Protein AF-A0ABD3QC22-F1 (afdb_monomer_lite)

InterPro domains:
  IPR001790 Large ribosomal subunit protein uL10, N-terminal [PF00466] (29-86)
  IPR040637 Large ribosomal subunit protein uL10-like, insertion domain [PF17777] (92-165)
  IPR043141 Large ribosomal subunit protein uL10-like domain superfamily [G3DSA:3.30.70.1730] (2-183)
  IPR043164 Large ribosomal subunit protein uL10-like, insertion domain superfamily [G3DSA:3.90.105.20] (91-167)
  IPR051742 Ribosomal Assembly Factor uL10 [PTHR45841] (29-186)

pLDDT: mean 88.34, std 13.27, range [40.59, 97.5]

Foldseek 3Di:
DPDVVVVVVQDVQQDDDPDDPDDDDSPGQKHKDDDDLVVVLQVQDCDCVSHPAALSNVVSVVSDDRDIDMDGPDDPCVVCVVQVPQKAFDQDDFQDFFQAWDKDFQVLQQVDAPVCQVVLVVLVFQWDQDPRTIGHPPRDGMDTLDHGRDTHDRSSSVVCVVSVHGRDIDGDADAWDADRVPRDIDGGD

Sequence (189 aa):
MRSNHFKDVRLHFRGGNSNDMDDGNDSGEGRLFLGKNKLLQIALGRSSEDEYSDNLHQISKSLTGSVGILCTNRSPKDVEGYFAKLAVEDFARAGQAAPRTVILTKSQIETHPVSMVEQFRKLGLPVEVKSGRVAFVGGREEWEVCKEGKELSVEQCKILVHMGVKLAVFRIELLTRWEKEDGTVNELQ

Organism: NCBI:txid29204

Structure (mmCIF, N/CA/C/O backbone):
data_AF-A0ABD3QC22-F1
#
_entry.id   AF-A0ABD3QC22-F1
#
loop_
_atom_site.group_PDB
_atom_site.id
_atom_site.type_symbol
_atom_site.label_atom_id
_atom_site.label_alt_id
_atom_site.label_comp_id
_atom_site.label_asym_id
_atom_site.label_entity_id
_atom_site.label_seq_id
_atom_site.pdbx_PDB_ins_code
_atom_site.Cartn_x
_atom_site.Cartn_y
_atom_site.Cartn_z
_atom_site.occupancy
_atom_site.B_iso_or_equiv
_atom_site.auth_seq_id
_atom_site.auth_comp_id
_atom_site.auth_asym_id
_atom_site.auth_atom_id
_atom_site.pdbx_PDB_model_num
ATOM 1 N N . MET A 1 1 ? 2.437 3.652 6.940 1.00 47.31 1 MET A N 1
ATOM 2 C CA . MET A 1 1 ? 1.242 4.508 6.738 1.00 47.31 1 MET A CA 1
ATOM 3 C C . MET A 1 1 ? 1.593 5.839 6.049 1.00 47.31 1 MET A C 1
ATOM 5 O O . MET A 1 1 ? 1.326 6.899 6.592 1.00 47.31 1 MET A O 1
ATOM 9 N N . ARG A 1 2 ? 2.209 5.818 4.857 1.00 54.56 2 ARG A N 1
ATOM 10 C CA . ARG A 1 2 ? 2.457 7.027 4.036 1.00 54.56 2 ARG A CA 1
ATOM 11 C C . ARG A 1 2 ? 2.033 6.782 2.584 1.00 54.56 2 ARG A C 1
ATOM 13 O O . ARG A 1 2 ? 2.790 7.051 1.664 1.00 54.56 2 ARG A O 1
ATOM 20 N N . SER A 1 3 ? 0.877 6.153 2.391 1.00 62.59 3 SER A N 1
ATOM 21 C CA . SER A 1 3 ? 0.276 6.120 1.059 1.00 62.59 3 SER A CA 1
ATOM 22 C C . SER A 1 3 ? -0.482 7.431 0.874 1.00 62.59 3 SER A C 1
ATOM 24 O O . SER A 1 3 ? -1.174 7.861 1.802 1.00 62.59 3 SER A O 1
ATOM 26 N N . ASN A 1 4 ? -0.346 8.069 -0.289 1.00 72.12 4 ASN A N 1
ATOM 27 C CA . ASN A 1 4 ? -1.088 9.292 -0.608 1.00 72.12 4 ASN A CA 1
ATOM 28 C C . ASN A 1 4 ? -2.605 9.067 -0.478 1.00 72.12 4 ASN A C 1
ATOM 30 O O . ASN A 1 4 ? -3.313 9.966 -0.039 1.00 72.12 4 ASN A O 1
ATOM 34 N N . HIS A 1 5 ? -3.066 7.833 -0.700 1.00 84.81 5 HIS A N 1
ATOM 35 C CA . HIS A 1 5 ? -4.470 7.425 -0.595 1.00 84.81 5 HIS A CA 1
ATOM 36 C C . HIS A 1 5 ? -5.076 7.649 0.793 1.00 84.81 5 HIS A C 1
ATOM 38 O O . HIS A 1 5 ? -6.267 7.911 0.930 1.00 84.81 5 HIS A O 1
ATOM 44 N N . PHE A 1 6 ? -4.260 7.616 1.848 1.00 84.31 6 PHE A N 1
ATOM 45 C CA . PHE A 1 6 ? -4.753 7.894 3.193 1.00 84.31 6 PHE A CA 1
ATOM 46 C C . PHE A 1 6 ? -5.128 9.368 3.38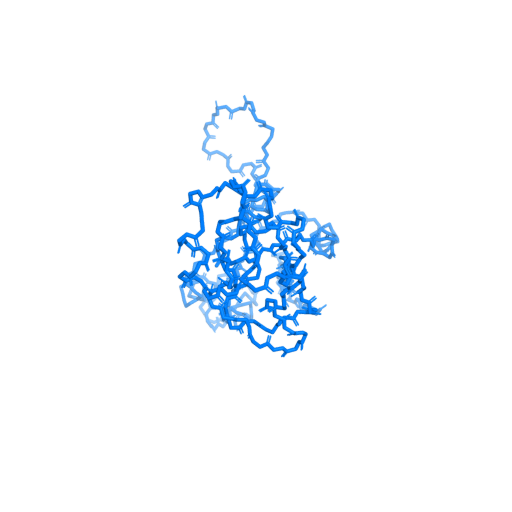7 1.00 84.31 6 PHE A C 1
ATOM 48 O O . PHE A 1 6 ? -6.047 9.689 4.142 1.00 84.31 6 PHE A O 1
ATOM 55 N N . LYS A 1 7 ? -4.426 10.280 2.702 1.00 84.88 7 LYS A N 1
ATOM 56 C CA . LYS A 1 7 ? -4.773 11.704 2.706 1.00 84.88 7 LYS A CA 1
ATOM 57 C C . LYS A 1 7 ? -6.153 11.903 2.083 1.00 84.88 7 LYS A C 1
ATOM 59 O O . LYS A 1 7 ? -6.936 12.666 2.637 1.00 84.88 7 LYS A O 1
ATOM 64 N N . ASP A 1 8 ? -6.460 11.176 1.014 1.00 86.88 8 ASP A N 1
ATOM 65 C CA . ASP A 1 8 ? -7.751 11.252 0.326 1.00 86.88 8 ASP A CA 1
ATOM 66 C C . ASP A 1 8 ? -8.888 10.760 1.227 1.00 86.88 8 ASP A C 1
ATOM 68 O O . ASP A 1 8 ? -9.894 11.448 1.376 1.00 86.88 8 ASP A O 1
ATOM 72 N N . VAL A 1 9 ? -8.686 9.643 1.939 1.00 89.25 9 VAL A N 1
ATOM 73 C CA . VAL A 1 9 ? -9.637 9.157 2.958 1.00 89.25 9 VAL A CA 1
ATOM 74 C C . VAL A 1 9 ? -9.844 10.202 4.052 1.00 89.25 9 VAL A C 1
ATOM 76 O O . VAL A 1 9 ? -10.976 10.516 4.413 1.00 89.25 9 VAL A O 1
ATOM 79 N N . ARG A 1 10 ? -8.760 10.788 4.570 1.00 87.38 10 ARG A N 1
ATOM 80 C CA . ARG A 1 10 ? -8.858 11.831 5.596 1.00 87.38 10 ARG A CA 1
ATOM 81 C C . ARG A 1 10 ? -9.628 13.051 5.090 1.00 87.38 10 ARG A C 1
ATOM 83 O O . ARG A 1 10 ? -10.419 13.601 5.844 1.00 87.38 10 ARG A O 1
ATOM 90 N N . LEU A 1 11 ? -9.402 13.475 3.848 1.00 85.44 11 LEU A N 1
ATOM 91 C CA . LEU A 1 11 ? -10.116 14.599 3.238 1.00 85.44 11 LEU A CA 1
ATOM 92 C C . LEU A 1 11 ? -11.598 14.279 3.013 1.00 85.44 11 LEU A C 1
ATOM 94 O O . LEU A 1 11 ? -12.432 15.135 3.286 1.00 85.44 11 LEU A O 1
ATOM 98 N N . HIS A 1 12 ? -11.923 13.052 2.601 1.00 87.12 12 HIS A N 1
ATOM 99 C CA . HIS A 1 12 ? -13.299 12.603 2.389 1.00 87.12 12 HIS A CA 1
ATOM 100 C C . HIS A 1 12 ? -14.169 12.730 3.648 1.00 87.12 12 HIS A C 1
ATOM 102 O O . HIS A 1 12 ? -15.325 13.140 3.554 1.00 87.12 12 HIS A O 1
ATOM 108 N N . PHE A 1 13 ? -13.613 12.405 4.820 1.00 87.94 13 PHE A N 1
ATOM 109 C CA . PHE A 1 13 ? -14.323 12.520 6.099 1.00 87.94 13 PHE A CA 1
ATOM 110 C C . PHE A 1 13 ? -14.217 13.906 6.739 1.00 87.94 13 PHE A C 1
ATOM 112 O O . PHE A 1 13 ? -15.111 14.284 7.485 1.00 87.94 13 PHE A O 1
ATOM 119 N N . ARG A 1 14 ? -13.171 14.690 6.442 1.00 81.81 14 ARG A N 1
ATOM 120 C CA . ARG A 1 14 ? -12.981 16.006 7.072 1.00 81.81 14 ARG A CA 1
ATOM 121 C C . ARG A 1 14 ? -14.056 17.024 6.687 1.00 81.81 14 ARG A C 1
ATOM 123 O O . ARG A 1 14 ? -14.246 17.956 7.451 1.00 81.81 14 ARG A O 1
ATOM 130 N N . GLY A 1 15 ? -14.736 16.856 5.551 1.00 63.62 15 GLY A N 1
ATOM 131 C CA . GLY A 1 15 ? -15.657 17.861 5.013 1.00 63.62 15 GLY A CA 1
ATOM 132 C C . GLY A 1 15 ? -14.910 19.121 4.548 1.00 63.62 15 GLY A C 1
ATOM 133 O O . GLY A 1 15 ? -13.931 19.554 5.157 1.00 63.62 15 GLY A O 1
ATOM 134 N N . GLY A 1 16 ? -15.314 19.693 3.416 1.00 53.69 16 GLY A N 1
ATOM 135 C CA . GLY A 1 16 ? -14.773 20.971 2.959 1.00 53.69 16 GLY A CA 1
ATOM 136 C C . GLY A 1 16 ? -14.955 21.201 1.467 1.00 53.69 16 GLY A C 1
ATOM 137 O O . GLY A 1 16 ? -14.129 20.763 0.667 1.00 53.69 16 GLY A O 1
ATOM 138 N N . ASN A 1 17 ? -15.998 21.957 1.114 1.00 44.47 17 ASN A N 1
ATOM 139 C CA . ASN A 1 17 ? -15.950 22.803 -0.073 1.00 44.47 17 ASN A CA 1
ATOM 140 C C . ASN A 1 17 ? -14.779 23.782 0.100 1.00 44.47 17 ASN A C 1
ATOM 142 O O . ASN A 1 17 ? -14.565 24.340 1.173 1.00 44.47 17 ASN A O 1
ATOM 146 N N . SER A 1 18 ? -13.995 23.966 -0.952 1.00 42.22 18 SER A N 1
ATOM 147 C CA . SER A 1 18 ? -12.693 24.633 -0.935 1.00 42.22 18 SER A CA 1
ATOM 148 C C . SER A 1 18 ? -12.734 26.167 -0.843 1.00 42.22 18 SER A C 1
ATOM 150 O O . SER A 1 18 ? -11.833 26.793 -1.392 1.00 42.22 18 SER A O 1
ATOM 152 N N . ASN A 1 19 ? -13.738 26.784 -0.205 1.00 44.91 19 ASN A N 1
ATOM 153 C CA . ASN A 1 19 ? -13.938 28.238 -0.308 1.00 44.91 19 ASN A CA 1
ATOM 154 C C . ASN A 1 19 ? -14.101 29.052 0.983 1.00 44.91 19 ASN A C 1
ATOM 156 O O . ASN A 1 19 ? -14.142 30.271 0.862 1.00 44.91 19 ASN A O 1
ATOM 160 N N . ASP A 1 20 ? -14.092 28.464 2.180 1.00 40.59 20 ASP 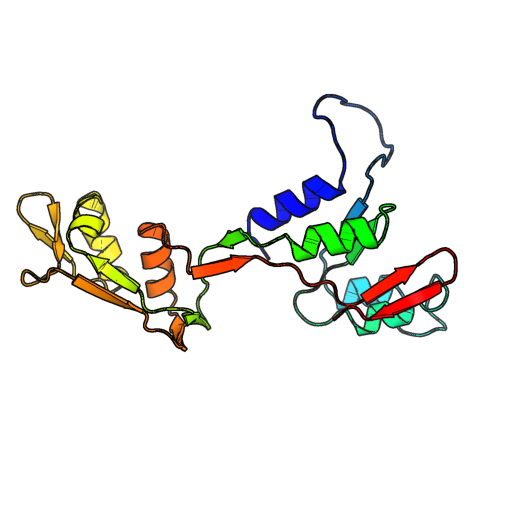A N 1
ATOM 161 C CA . ASP A 1 20 ? -14.239 29.259 3.408 1.00 40.59 20 ASP A CA 1
ATOM 162 C C . ASP A 1 20 ? -12.944 29.264 4.237 1.00 40.59 20 ASP A C 1
ATOM 164 O O . ASP A 1 20 ? -12.553 28.277 4.863 1.00 40.59 20 ASP A O 1
ATOM 168 N N . MET A 1 21 ? -12.245 30.403 4.195 1.00 56.09 21 MET A N 1
ATOM 169 C CA . MET A 1 21 ? -11.319 30.833 5.242 1.00 56.09 21 MET A CA 1
ATOM 170 C C . MET A 1 21 ? -12.159 31.443 6.371 1.00 56.09 21 MET A C 1
ATOM 172 O O . MET A 1 21 ? -12.455 32.627 6.275 1.00 56.09 21 MET A O 1
ATOM 176 N N . ASP A 1 22 ? -12.530 30.692 7.415 1.00 41.31 22 ASP A N 1
ATOM 177 C CA . ASP A 1 22 ? -12.745 31.299 8.740 1.00 41.31 22 ASP A CA 1
ATOM 178 C C . ASP A 1 22 ? -12.830 30.304 9.915 1.00 41.31 22 ASP A C 1
ATOM 180 O O . ASP A 1 22 ? -13.267 29.162 9.774 1.00 41.31 22 ASP A O 1
ATOM 184 N N . ASP A 1 23 ? -12.376 30.810 11.061 1.00 41.22 23 ASP A N 1
ATOM 185 C CA . ASP A 1 23 ? -12.688 30.516 12.462 1.00 41.22 23 ASP A CA 1
ATOM 186 C C . ASP A 1 23 ? -13.105 29.102 12.890 1.00 41.22 23 ASP A C 1
ATOM 188 O O . ASP A 1 23 ? -14.267 28.723 12.793 1.00 41.22 23 ASP A O 1
ATOM 192 N N . GLY A 1 24 ? -12.157 28.381 13.514 1.00 48.97 24 GLY A N 1
ATOM 193 C CA . GLY A 1 24 ? -12.308 27.705 14.821 1.00 48.97 24 GLY A CA 1
ATOM 194 C C . GLY A 1 24 ? -13.416 26.666 15.055 1.00 48.97 24 GLY A C 1
ATOM 195 O O . GLY A 1 24 ? -13.410 26.021 16.104 1.00 48.97 24 GLY A O 1
ATOM 196 N N . ASN A 1 25 ? -14.335 26.461 14.119 1.00 42.47 25 ASN A N 1
ATOM 197 C CA . ASN A 1 25 ? -15.515 25.637 14.266 1.00 42.47 25 ASN A CA 1
ATOM 198 C C . ASN A 1 25 ? -15.354 24.386 13.407 1.00 42.47 25 ASN A C 1
ATOM 200 O O . ASN A 1 25 ? -15.351 24.419 12.175 1.00 42.47 25 ASN A O 1
ATOM 204 N N . ASP A 1 26 ? -15.179 23.274 14.106 1.00 46.97 26 ASP A N 1
ATOM 205 C CA . ASP A 1 26 ? -15.004 21.923 13.598 1.00 46.97 26 ASP A CA 1
ATOM 206 C C . ASP A 1 26 ? -16.270 21.403 12.904 1.00 46.97 26 ASP A C 1
ATOM 208 O O . ASP A 1 26 ? -16.941 20.492 13.374 1.00 46.97 26 ASP A O 1
ATOM 212 N N . SER A 1 27 ? -16.605 21.984 11.760 1.00 46.75 27 SER A N 1
ATOM 213 C CA . SER A 1 27 ? -17.722 21.592 10.894 1.00 46.75 27 SER A CA 1
ATOM 214 C C . SER A 1 27 ? -17.396 20.348 10.050 1.00 46.75 27 SER A C 1
ATOM 216 O O . SER A 1 27 ? -17.964 20.132 8.981 1.00 46.75 27 SER A O 1
ATOM 218 N N . GLY A 1 28 ? -16.459 19.515 10.516 1.00 55.03 28 GLY A N 1
ATOM 219 C CA . GLY A 1 28 ? -16.061 18.292 9.839 1.00 55.03 28 GLY A CA 1
ATOM 220 C C . GLY A 1 28 ? -16.963 17.119 10.201 1.00 55.03 28 GLY A C 1
ATOM 221 O O . GLY A 1 28 ? -17.092 16.759 11.366 1.00 55.03 28 GLY A O 1
ATOM 222 N N . GLU A 1 29 ? -17.550 16.473 9.192 1.00 75.25 29 GLU A N 1
ATOM 223 C CA . GLU A 1 29 ? -18.411 15.290 9.359 1.00 75.25 29 GLU A CA 1
ATOM 224 C C . GLU A 1 29 ? -17.681 14.084 9.985 1.00 75.25 29 GLU A C 1
ATOM 226 O O . GLU A 1 29 ? -18.315 13.140 10.466 1.00 75.25 29 GLU A O 1
ATOM 231 N N . GLY A 1 30 ? -16.346 14.099 10.002 1.00 85.44 30 GLY A N 1
ATOM 232 C CA . GLY A 1 30 ? -15.523 13.114 10.682 1.00 85.44 30 GLY A CA 1
ATOM 233 C C . GLY A 1 30 ? -14.044 13.488 10.809 1.00 85.44 30 GLY A C 1
ATOM 234 O O . GLY A 1 30 ? -13.464 14.245 10.029 1.00 85.44 30 GLY A O 1
ATOM 235 N N . ARG A 1 31 ? -13.399 12.910 11.821 1.00 89.75 31 ARG A N 1
ATOM 236 C CA . ARG A 1 31 ? -11.984 13.069 12.149 1.00 89.75 31 ARG A CA 1
ATOM 237 C C . ARG A 1 31 ? -11.321 11.714 12.267 1.00 89.75 31 ARG A C 1
ATOM 239 O O . ARG A 1 31 ? -11.802 10.828 12.967 1.00 89.75 31 ARG A O 1
ATOM 246 N N . LEU A 1 32 ? -10.173 11.584 11.613 1.00 90.75 32 LEU A N 1
ATOM 247 C CA . LEU A 1 32 ? -9.412 10.348 11.610 1.00 90.75 32 LEU A CA 1
ATOM 248 C C . LEU A 1 32 ? -8.079 10.541 12.343 1.00 90.75 32 LEU A C 1
ATOM 250 O O . LEU A 1 32 ? -7.249 11.378 11.970 1.00 90.75 32 LEU A O 1
ATOM 254 N N . PHE A 1 33 ? -7.896 9.758 13.401 1.00 89.19 33 PHE A N 1
ATOM 255 C CA . PHE A 1 33 ? -6.764 9.788 14.313 1.00 89.19 33 PHE A CA 1
ATOM 256 C C . PHE A 1 33 ? -5.837 8.608 14.039 1.00 89.19 33 PHE A C 1
ATOM 258 O O . PHE A 1 33 ? -6.214 7.443 14.159 1.00 89.19 33 PHE A O 1
ATOM 265 N N . LEU A 1 34 ? -4.589 8.932 13.712 1.00 87.25 34 LEU A N 1
ATOM 266 C CA . LEU A 1 34 ? -3.477 7.992 13.716 1.00 87.25 34 LEU A CA 1
ATOM 267 C C . LEU A 1 34 ? -2.469 8.460 14.751 1.00 87.25 34 LEU A C 1
ATOM 269 O O . LEU A 1 34 ? -2.004 9.599 14.703 1.00 87.25 34 LEU A O 1
ATOM 273 N N . GLY A 1 35 ? -2.112 7.576 15.669 1.00 86.44 35 GLY A N 1
ATOM 274 C CA . GLY A 1 35 ? -1.181 7.886 16.739 1.00 86.44 35 GLY A CA 1
ATOM 275 C C . GLY A 1 35 ? -0.517 6.629 17.267 1.00 86.44 35 GLY A C 1
ATOM 276 O O . GLY A 1 35 ? -0.694 5.537 16.737 1.00 86.44 35 GLY A O 1
ATOM 277 N N . LYS A 1 36 ? 0.262 6.779 18.338 1.00 90.06 36 LYS A N 1
ATOM 278 C CA . LYS A 1 36 ? 0.771 5.616 19.067 1.00 90.06 36 LYS A CA 1
ATOM 279 C C . LYS A 1 36 ? -0.418 4.895 19.695 1.00 90.06 36 LYS A C 1
ATOM 281 O O . LYS A 1 36 ? -1.076 5.481 20.551 1.00 90.06 36 LYS A O 1
ATOM 286 N N . ASN A 1 37 ? -0.640 3.631 19.341 1.00 92.56 37 ASN A N 1
ATOM 287 C CA . ASN A 1 37 ? -1.771 2.854 19.858 1.00 92.56 37 ASN A CA 1
ATOM 288 C C . ASN A 1 37 ? -1.869 2.910 21.384 1.00 92.56 37 ASN A C 1
ATOM 290 O O . ASN A 1 37 ? -2.931 3.191 21.916 1.00 92.56 37 ASN A O 1
ATOM 294 N N . LYS A 1 38 ? -0.739 2.762 22.093 1.00 91.38 38 LYS A N 1
ATOM 295 C CA . LYS A 1 38 ? -0.695 2.851 23.563 1.00 91.38 38 LYS A CA 1
ATOM 296 C C . LYS A 1 38 ? -1.246 4.167 24.120 1.00 91.38 38 LYS A C 1
ATOM 298 O O . LYS A 1 38 ? -1.779 4.155 25.222 1.00 91.38 38 LYS A O 1
ATOM 303 N N . LEU A 1 39 ? -1.077 5.277 23.397 1.00 91.88 39 LEU A N 1
ATOM 304 C CA . LEU A 1 39 ? -1.584 6.591 23.794 1.00 91.88 39 LEU A CA 1
ATOM 305 C C . LEU A 1 39 ? -3.085 6.700 23.518 1.00 91.88 39 LEU A C 1
ATOM 307 O O . LEU A 1 39 ? -3.823 7.158 24.380 1.00 91.88 39 LEU A O 1
ATOM 311 N N . LEU A 1 40 ? -3.535 6.219 22.356 1.00 92.06 40 LEU A N 1
ATOM 312 C CA . LEU A 1 40 ? -4.960 6.159 22.021 1.00 92.06 40 LEU A CA 1
ATOM 313 C C . LEU A 1 40 ? -5.729 5.255 22.998 1.00 92.06 40 LEU A C 1
ATOM 315 O O . LEU A 1 40 ? -6.802 5.623 23.452 1.00 92.06 40 LEU A O 1
ATOM 319 N N . GLN A 1 41 ? -5.141 4.127 23.404 1.00 92.25 41 GLN A N 1
ATOM 320 C CA . GLN A 1 41 ? -5.708 3.242 24.424 1.00 92.25 41 GLN A CA 1
ATOM 321 C C . GLN A 1 41 ? -5.877 3.922 25.784 1.00 92.25 41 GLN A C 1
ATOM 323 O O . GLN A 1 41 ? -6.850 3.660 26.473 1.00 92.25 41 GLN A O 1
ATOM 328 N N . ILE A 1 42 ? -4.929 4.775 26.184 1.00 92.00 42 ILE A N 1
ATOM 329 C CA . ILE A 1 42 ? -5.055 5.556 27.423 1.00 92.00 42 ILE A CA 1
ATOM 330 C C . ILE A 1 42 ? -6.159 6.604 27.268 1.00 92.00 42 ILE A C 1
ATOM 332 O O . ILE A 1 42 ? -6.948 6.778 28.182 1.00 92.00 42 ILE A O 1
ATOM 336 N N . ALA A 1 43 ? -6.236 7.269 26.111 1.00 90.88 43 ALA A N 1
ATOM 337 C CA . ALA A 1 43 ? -7.241 8.299 25.857 1.00 90.88 43 ALA A CA 1
ATOM 338 C C . ALA A 1 43 ? -8.685 7.760 25.853 1.00 90.88 43 ALA A C 1
ATOM 340 O O . ALA A 1 43 ? -9.594 8.491 26.224 1.00 90.88 43 ALA A O 1
ATOM 341 N N . LEU A 1 44 ? -8.892 6.507 25.431 1.00 91.31 44 LEU A N 1
ATOM 342 C CA . LEU A 1 44 ? -10.203 5.845 25.447 1.00 91.31 44 LEU A CA 1
ATOM 343 C C . LEU A 1 44 ? -10.552 5.185 26.795 1.00 91.31 44 LEU A C 1
ATOM 345 O O . LEU A 1 44 ? -11.725 4.947 27.060 1.00 91.31 44 LEU A O 1
ATOM 349 N N . GLY A 1 45 ? -9.549 4.877 27.621 1.00 92.44 45 GLY A N 1
ATOM 350 C CA . GLY A 1 45 ? -9.684 4.037 28.814 1.00 92.44 45 GLY A CA 1
ATOM 351 C C . GLY A 1 45 ? -9.244 2.590 28.561 1.00 92.44 45 GLY A C 1
ATOM 352 O O . GLY A 1 45 ? -9.518 1.993 27.514 1.00 92.44 45 GLY A O 1
ATOM 353 N N . ARG A 1 46 ? -8.510 2.010 29.519 1.00 90.50 46 ARG A N 1
ATOM 354 C CA . ARG A 1 46 ? -8.010 0.618 29.442 1.00 90.50 46 ARG A CA 1
ATOM 355 C C . ARG A 1 46 ? -8.883 -0.381 30.198 1.00 90.50 46 ARG A C 1
ATOM 357 O O . ARG A 1 46 ? -8.841 -1.572 29.895 1.00 90.50 46 ARG A O 1
ATOM 364 N N . SER A 1 47 ? -9.650 0.106 31.161 1.00 91.62 47 SER A N 1
ATOM 365 C CA . SER A 1 47 ? -10.624 -0.630 31.960 1.00 91.62 47 SER A CA 1
ATOM 366 C C . SER A 1 47 ? -11.942 0.145 31.963 1.00 91.62 47 SER A C 1
ATOM 368 O O . SER A 1 47 ? -11.978 1.307 31.562 1.00 91.62 47 SER A O 1
ATOM 370 N N . SER A 1 48 ? -13.005 -0.485 32.453 1.00 90.44 48 SER A N 1
ATOM 371 C CA . SER A 1 48 ? -14.290 0.176 32.704 1.00 90.44 48 SER A CA 1
ATOM 372 C C . SER A 1 48 ? -14.213 1.280 33.768 1.00 90.44 48 SER A C 1
ATOM 374 O O . SER A 1 48 ? -15.111 2.100 33.866 1.00 90.44 48 SER A O 1
ATOM 376 N N . GLU A 1 49 ? -13.167 1.297 34.595 1.00 90.56 49 GLU A N 1
ATOM 377 C CA . GLU A 1 49 ? -12.973 2.304 35.650 1.00 90.56 49 GLU A CA 1
ATOM 378 C C . GLU A 1 49 ? -12.348 3.593 35.096 1.00 90.56 49 GLU A C 1
ATOM 380 O O . GLU A 1 49 ? -12.604 4.679 35.608 1.00 90.56 49 GLU A O 1
ATOM 385 N N . ASP A 1 50 ? -11.547 3.460 34.035 1.00 89.06 50 ASP A N 1
ATOM 386 C CA . ASP A 1 50 ? -10.801 4.550 33.400 1.00 89.06 50 ASP A CA 1
ATOM 387 C C . ASP A 1 50 ? -11.477 5.062 32.113 1.00 89.06 50 ASP A C 1
ATOM 389 O O . ASP A 1 50 ? -10.899 5.883 31.394 1.00 89.06 50 ASP A O 1
ATOM 393 N N . GLU A 1 51 ? -12.652 4.534 31.752 1.00 88.75 51 GLU A N 1
ATOM 394 C CA . GLU A 1 51 ? -13.320 4.901 30.504 1.00 88.75 51 GLU A CA 1
ATOM 395 C C . GLU A 1 51 ? -14.094 6.210 30.614 1.00 88.75 51 GLU A C 1
ATOM 397 O O . GLU A 1 51 ? -14.747 6.513 31.608 1.00 88.75 51 GLU A O 1
ATOM 402 N N . TYR A 1 52 ? -14.020 7.007 29.551 1.00 87.25 52 TYR A N 1
ATOM 403 C CA . TYR A 1 52 ? -14.742 8.275 29.484 1.00 87.25 52 TYR A CA 1
ATOM 404 C C . TYR A 1 52 ? -16.242 8.086 29.209 1.00 87.25 52 TYR A C 1
ATOM 406 O O . TYR A 1 52 ? -17.057 8.962 29.495 1.00 87.25 52 TYR A O 1
ATOM 414 N N . SER A 1 53 ? -16.616 6.975 28.581 1.00 89.38 53 SER A N 1
ATOM 415 C CA . SER A 1 53 ? -17.996 6.647 28.229 1.00 89.38 53 SER A CA 1
ATOM 416 C C . SER A 1 53 ? -18.171 5.138 28.228 1.00 89.38 53 SER A C 1
ATOM 418 O O . SER A 1 53 ? -17.210 4.415 27.960 1.00 89.38 53 SER A O 1
ATOM 420 N N . ASP A 1 54 ? -19.393 4.690 28.494 1.00 91.38 54 ASP A N 1
ATOM 421 C CA . ASP A 1 54 ? -19.724 3.279 28.656 1.00 91.38 54 ASP A CA 1
ATOM 422 C C . ASP A 1 54 ? -19.211 2.426 27.485 1.00 91.38 54 ASP A C 1
ATOM 424 O O . ASP A 1 54 ? -19.414 2.741 26.305 1.00 91.38 54 ASP A O 1
ATOM 428 N N . ASN A 1 55 ? -18.534 1.330 27.835 1.00 92.00 55 ASN A N 1
ATOM 429 C CA . ASN A 1 55 ? -17.951 0.335 26.930 1.00 92.00 55 ASN A CA 1
ATOM 430 C C . ASN A 1 55 ? -16.841 0.837 25.992 1.00 92.00 55 ASN A C 1
ATOM 432 O O . ASN A 1 55 ? -16.345 0.065 25.163 1.00 92.00 55 ASN A O 1
ATOM 436 N N . LEU A 1 56 ? -16.386 2.082 26.114 1.00 90.69 56 LEU A N 1
ATOM 437 C CA . LEU A 1 56 ? -15.333 2.631 25.262 1.00 90.69 56 LEU A CA 1
ATOM 438 C C . LEU A 1 56 ? -13.992 1.899 25.448 1.00 90.69 56 LEU A C 1
ATOM 440 O O . LEU A 1 56 ? -13.221 1.754 24.489 1.00 90.69 56 LEU A O 1
ATOM 444 N N . HIS A 1 57 ? -13.738 1.345 26.639 1.00 92.44 57 HIS A N 1
ATOM 445 C CA . HIS A 1 57 ? -12.560 0.514 26.900 1.00 92.44 57 HIS A CA 1
ATOM 446 C C . HIS A 1 57 ? -12.519 -0.768 26.046 1.00 92.44 57 HIS A C 1
ATOM 448 O O . HIS A 1 57 ? -11.463 -1.387 25.906 1.00 92.44 57 HIS A O 1
ATOM 454 N N . GLN A 1 58 ? -13.640 -1.202 25.461 1.00 90.69 58 GLN A N 1
ATOM 455 C CA . GLN A 1 58 ? -13.653 -2.358 24.564 1.00 90.69 58 GLN A CA 1
ATOM 456 C C . GLN A 1 58 ? -12.952 -2.035 23.235 1.00 90.69 58 GLN A C 1
ATOM 458 O O . GLN A 1 58 ? -12.158 -2.841 22.753 1.00 90.69 58 GLN A O 1
ATOM 463 N N . ILE A 1 59 ? -13.122 -0.815 22.708 1.00 91.75 59 ILE A N 1
ATOM 464 C CA . ILE A 1 59 ? -12.437 -0.346 21.489 1.00 91.75 59 ILE A CA 1
ATOM 465 C C . ILE A 1 59 ? -10.925 -0.247 21.696 1.00 91.75 59 ILE A C 1
ATOM 467 O O . ILE A 1 59 ? -10.146 -0.507 20.775 1.00 91.75 59 ILE A O 1
ATOM 471 N N . SER A 1 60 ? -10.477 0.094 22.907 1.00 89.94 60 SER A N 1
ATOM 472 C CA . SER A 1 60 ? -9.046 0.213 23.195 1.00 89.94 60 SER A CA 1
ATOM 473 C C . SER A 1 60 ? -8.312 -1.129 23.048 1.00 89.94 60 SER A C 1
ATOM 475 O O . SER A 1 60 ? -7.169 -1.160 22.574 1.00 89.94 60 SER A O 1
ATOM 477 N N . LYS A 1 61 ? -8.979 -2.253 23.339 1.00 88.88 61 LYS A N 1
ATOM 478 C CA . LYS A 1 61 ? -8.435 -3.610 23.144 1.00 88.88 61 LYS A CA 1
ATOM 479 C C . LYS A 1 61 ? -8.146 -3.911 21.670 1.00 88.88 61 LYS A C 1
ATOM 481 O O . LYS A 1 61 ? -7.127 -4.535 21.375 1.00 88.88 61 LYS A O 1
ATOM 486 N N . SER A 1 62 ? -8.955 -3.381 20.751 1.00 88.81 62 SER A N 1
ATOM 487 C CA . SER A 1 62 ? -8.775 -3.544 19.300 1.00 88.81 62 SER A CA 1
ATOM 488 C C . SER A 1 62 ? -7.613 -2.719 18.724 1.00 88.81 62 SER A C 1
ATOM 490 O O . SER A 1 62 ? -7.205 -2.932 17.583 1.00 88.81 62 SER A O 1
ATOM 492 N N . LEU A 1 63 ? -7.021 -1.792 19.491 1.00 90.31 63 LEU A N 1
ATOM 493 C CA . LEU A 1 63 ? -5.946 -0.914 19.014 1.00 90.31 63 LEU A CA 1
ATOM 494 C C . LEU A 1 63 ? -4.569 -1.610 18.971 1.00 90.31 63 LEU A C 1
ATOM 496 O O . LEU A 1 63 ? -3.622 -1.210 19.652 1.00 90.31 63 LEU A O 1
ATOM 500 N N . THR A 1 64 ? -4.404 -2.639 18.139 1.00 89.31 64 THR A N 1
ATOM 501 C CA . THR A 1 64 ? -3.130 -3.359 17.950 1.00 89.31 64 THR A CA 1
ATOM 502 C C . THR A 1 64 ? -2.635 -3.288 16.501 1.00 89.31 64 THR A C 1
ATOM 504 O O . THR A 1 64 ? -3.412 -3.222 15.559 1.00 89.31 64 THR A O 1
ATOM 507 N N . GLY A 1 65 ? -1.314 -3.230 16.298 1.00 88.50 65 GLY A N 1
ATOM 508 C CA . GLY A 1 65 ? -0.731 -3.128 14.955 1.00 88.50 65 GLY A CA 1
ATOM 509 C C . GLY A 1 65 ? -0.944 -1.766 14.276 1.00 88.50 65 GLY A C 1
ATOM 510 O O . GLY A 1 65 ? -0.823 -0.716 14.905 1.00 88.50 65 GLY A O 1
ATOM 511 N N . SER A 1 66 ? -1.199 -1.778 12.966 1.00 87.44 66 SER A N 1
ATOM 512 C CA . SER A 1 66 ? -1.304 -0.580 12.119 1.00 87.44 66 SER A CA 1
ATOM 513 C C . SER A 1 66 ? -2.754 -0.089 12.018 1.00 87.44 66 SER A C 1
ATOM 515 O O . SER A 1 66 ? -3.351 -0.145 10.945 1.00 87.44 66 SER A O 1
ATOM 517 N N . VAL A 1 67 ? -3.297 0.410 13.127 1.00 91.38 67 VAL A N 1
ATOM 518 C CA . VAL A 1 67 ? -4.714 0.791 13.274 1.00 91.38 67 VAL A CA 1
ATOM 519 C C . VAL A 1 67 ? -4.893 2.270 13.616 1.00 91.38 67 VAL A C 1
ATOM 521 O O . VAL A 1 67 ? -3.962 2.948 14.054 1.00 91.38 67 VAL A O 1
ATOM 524 N N . GLY A 1 68 ? -6.100 2.778 13.379 1.00 92.12 68 GLY A N 1
ATOM 525 C CA . GLY A 1 68 ? -6.498 4.161 13.619 1.00 92.12 68 GLY A CA 1
ATOM 526 C C . GLY A 1 68 ? -7.937 4.251 14.103 1.00 92.12 68 GLY A C 1
ATOM 527 O O . GLY A 1 68 ? -8.666 3.266 14.051 1.00 92.12 68 GLY A O 1
ATOM 528 N N . ILE A 1 69 ? -8.344 5.438 14.546 1.00 93.12 69 ILE A N 1
ATOM 529 C CA . ILE A 1 69 ? -9.716 5.712 14.988 1.00 93.12 69 ILE A CA 1
ATOM 530 C C . ILE A 1 69 ? -10.345 6.704 14.018 1.00 93.12 69 ILE A C 1
A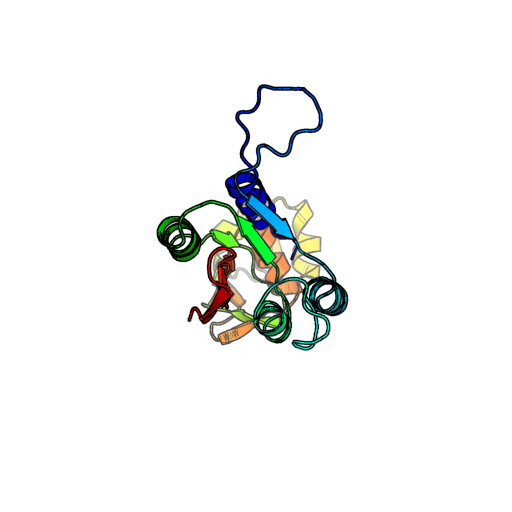TOM 532 O O . ILE A 1 69 ? -9.763 7.755 13.751 1.00 93.12 69 ILE A O 1
ATOM 536 N N . LEU A 1 70 ? -11.534 6.391 13.514 1.00 93.75 70 LEU A N 1
ATOM 537 C CA . LEU A 1 70 ? -12.388 7.333 12.799 1.00 93.75 70 LEU A CA 1
ATOM 538 C C . LEU A 1 70 ? -13.564 7.701 13.708 1.00 93.75 70 LEU A C 1
ATOM 540 O O . LEU A 1 70 ? -14.375 6.848 14.044 1.00 93.75 70 LEU A O 1
ATOM 544 N N . CYS A 1 71 ? -13.659 8.972 14.078 1.00 92.56 71 CYS A N 1
ATOM 545 C CA . CYS A 1 71 ? -14.842 9.551 14.705 1.00 92.56 71 CYS A CA 1
ATOM 546 C C . CYS A 1 71 ? -15.659 10.230 13.607 1.00 92.56 71 CYS A C 1
ATOM 548 O O . CYS A 1 71 ? -15.111 11.067 12.895 1.00 92.56 71 CYS A O 1
ATOM 550 N N . THR A 1 72 ? -16.934 9.902 13.433 1.00 92.12 72 THR A N 1
ATOM 551 C CA . THR A 1 72 ? -17.777 10.529 12.405 1.00 92.12 72 THR A CA 1
ATOM 552 C C . THR A 1 72 ? -19.238 10.519 12.824 1.00 92.12 72 THR A C 1
ATOM 554 O O . THR A 1 72 ? -19.656 9.628 13.555 1.00 92.12 72 THR A O 1
ATOM 557 N N . ASN A 1 73 ? -19.996 11.503 12.340 1.00 89.69 73 ASN A N 1
ATOM 558 C CA . ASN A 1 73 ? -21.448 11.577 12.513 1.00 89.69 73 ASN A CA 1
ATOM 559 C C . ASN A 1 73 ? -22.213 10.943 11.334 1.00 89.69 73 ASN A C 1
ATOM 561 O O . ASN A 1 73 ? -23.436 11.035 11.271 1.00 89.69 73 ASN A O 1
ATOM 565 N N . ARG A 1 74 ? -21.509 10.352 10.358 1.00 90.50 74 ARG A N 1
ATOM 566 C CA . ARG A 1 74 ? -22.140 9.656 9.229 1.00 90.50 74 ARG A CA 1
ATOM 567 C C . ARG A 1 74 ? -22.752 8.333 9.672 1.00 90.50 74 ARG A C 1
ATOM 569 O O . ARG A 1 74 ? -22.270 7.703 10.611 1.00 90.50 74 ARG A O 1
ATOM 576 N N . SER A 1 75 ? -23.782 7.891 8.951 1.00 91.50 75 SER A N 1
ATOM 577 C CA . SER A 1 75 ? -24.440 6.624 9.261 1.00 91.50 75 SER A CA 1
ATOM 578 C C . SER A 1 75 ? -23.469 5.443 9.091 1.00 91.50 75 SER A C 1
ATOM 580 O O . SER A 1 75 ? -22.632 5.469 8.179 1.00 91.50 75 SER A O 1
ATOM 582 N N . PRO A 1 76 ? -23.583 4.373 9.901 1.00 92.06 76 PRO A N 1
ATOM 583 C CA . PRO A 1 76 ? -22.700 3.218 9.768 1.00 92.06 76 PRO A CA 1
ATOM 584 C C . PRO A 1 76 ? -22.721 2.603 8.367 1.00 92.06 76 PRO A C 1
ATOM 586 O O . PRO A 1 76 ? -21.674 2.269 7.818 1.00 92.06 76 PRO A O 1
ATOM 589 N N . LYS A 1 77 ? -23.901 2.562 7.737 1.00 93.25 77 LYS A N 1
ATOM 590 C CA . LYS A 1 77 ? -24.087 2.053 6.374 1.00 93.25 77 LYS A CA 1
ATOM 591 C C . LYS A 1 77 ? -23.278 2.835 5.336 1.00 93.25 77 LYS A C 1
ATOM 593 O O . LYS A 1 77 ? -22.727 2.230 4.416 1.00 93.25 77 LYS A O 1
ATOM 598 N N . ASP A 1 78 ? -23.192 4.157 5.472 1.00 91.94 78 ASP A N 1
ATOM 599 C CA . ASP A 1 78 ? -22.418 4.991 4.546 1.00 91.94 78 ASP A CA 1
ATOM 600 C C . ASP A 1 78 ? -20.913 4.783 4.735 1.00 91.94 78 ASP A C 1
ATOM 602 O O . ASP A 1 78 ? -20.167 4.698 3.758 1.00 91.94 78 ASP A O 1
ATOM 606 N N . VAL A 1 79 ? -20.465 4.658 5.989 1.00 92.62 79 VAL A N 1
ATOM 607 C CA . VAL A 1 79 ? -19.056 4.422 6.334 1.00 92.62 79 VAL A CA 1
ATOM 608 C C . VAL A 1 79 ? -18.603 3.043 5.853 1.00 92.62 79 VAL A C 1
ATOM 610 O O . VAL A 1 79 ? -17.609 2.937 5.133 1.00 92.62 79 VAL A O 1
ATOM 613 N N . GLU A 1 80 ? -19.351 1.995 6.193 1.00 93.75 80 GLU A N 1
ATOM 614 C CA . GLU A 1 80 ? -19.092 0.619 5.759 1.00 93.75 80 GLU A CA 1
ATOM 615 C C . GLU A 1 80 ? -19.137 0.514 4.229 1.00 93.75 80 GLU A C 1
ATOM 617 O O . GLU A 1 80 ? -18.224 -0.034 3.611 1.00 93.75 80 GLU A O 1
ATOM 622 N N . GLY A 1 81 ? -20.135 1.136 3.591 1.00 93.44 81 GLY A N 1
ATOM 623 C CA . GLY A 1 81 ? -20.256 1.183 2.135 1.00 93.44 81 GLY A CA 1
ATOM 624 C C . GLY A 1 81 ? -19.105 1.916 1.439 1.00 93.44 81 GLY A C 1
ATOM 625 O O . GLY A 1 81 ? -18.716 1.527 0.334 1.00 93.44 81 GLY A O 1
ATOM 626 N N . TYR A 1 82 ? -18.542 2.955 2.062 1.00 93.31 82 TYR A N 1
ATOM 627 C CA . TYR A 1 82 ? -17.359 3.652 1.558 1.00 93.31 82 TYR A CA 1
ATOM 628 C C . TYR A 1 82 ? -16.114 2.761 1.625 1.00 93.31 82 TYR A C 1
ATOM 630 O O . TYR A 1 82 ? -15.443 2.567 0.609 1.00 93.31 82 TYR A O 1
ATOM 638 N N . PHE A 1 83 ? -15.816 2.184 2.794 1.00 93.75 83 PHE A N 1
ATOM 639 C CA . PHE A 1 83 ? -14.608 1.377 2.984 1.00 93.75 83 PHE A CA 1
ATOM 640 C C . PHE A 1 83 ? -14.655 0.042 2.232 1.00 93.75 83 PHE A C 1
ATOM 642 O O . PHE A 1 83 ? -13.630 -0.372 1.696 1.00 93.75 83 PHE A O 1
ATOM 649 N N . ALA A 1 84 ? -15.834 -0.563 2.063 1.00 92.94 84 ALA A N 1
ATOM 650 C CA . ALA A 1 84 ? -16.008 -1.752 1.226 1.00 92.94 84 ALA A CA 1
ATOM 651 C C . ALA A 1 84 ? -15.649 -1.502 -0.252 1.00 92.94 84 ALA A C 1
ATOM 653 O O . ALA A 1 84 ? -15.170 -2.399 -0.945 1.00 92.94 84 ALA A O 1
ATOM 654 N N . LYS A 1 85 ? -15.865 -0.276 -0.747 1.00 93.31 85 L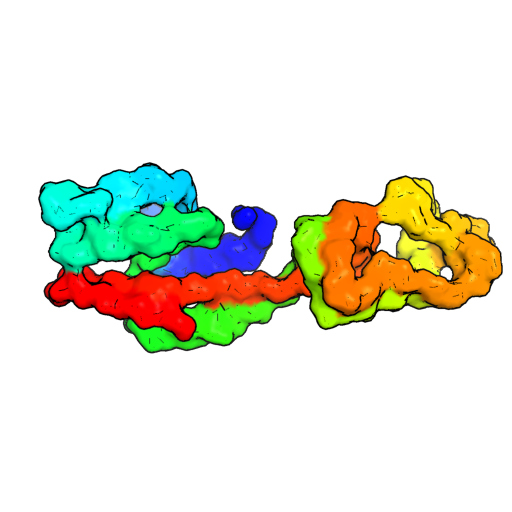YS A N 1
ATOM 655 C CA . LYS A 1 85 ? -15.528 0.131 -2.122 1.00 93.31 85 LYS A CA 1
ATOM 656 C C . LYS A 1 85 ? -14.107 0.678 -2.253 1.00 93.31 85 LYS A C 1
ATOM 658 O O . LYS A 1 85 ? -13.619 0.841 -3.371 1.00 93.31 85 LYS A O 1
ATOM 663 N N . LEU A 1 86 ? -13.444 0.984 -1.140 1.00 92.50 86 LEU A N 1
ATOM 664 C CA . LEU A 1 86 ? -12.111 1.565 -1.134 1.00 92.50 86 LEU A CA 1
ATOM 665 C C . LEU A 1 86 ? -11.069 0.498 -1.489 1.00 92.50 86 LEU A C 1
ATOM 667 O O . LEU A 1 86 ? -10.541 -0.207 -0.632 1.00 92.50 86 LEU A O 1
ATOM 671 N N . ALA A 1 87 ? -10.737 0.423 -2.771 1.00 92.75 87 ALA A N 1
ATOM 672 C CA . ALA A 1 87 ? -9.640 -0.382 -3.282 1.00 92.75 87 ALA A CA 1
ATOM 673 C C . ALA A 1 87 ? -8.848 0.455 -4.286 1.00 92.75 87 ALA A C 1
ATOM 675 O O . ALA A 1 87 ? -9.319 0.724 -5.389 1.00 92.75 87 ALA A O 1
ATOM 676 N N . VAL A 1 88 ? -7.649 0.886 -3.893 1.00 91.88 88 VAL A N 1
ATOM 677 C CA . VAL A 1 88 ? -6.797 1.728 -4.742 1.00 91.88 88 VAL A CA 1
ATOM 678 C C . VAL A 1 88 ? -5.484 1.019 -5.014 1.00 91.88 88 VAL A C 1
ATOM 680 O O . VAL A 1 88 ? -4.802 0.600 -4.084 1.00 91.88 88 VAL A O 1
ATOM 683 N N . GLU A 1 89 ? -5.114 0.877 -6.283 1.00 91.75 89 GLU A N 1
ATOM 684 C CA . GLU A 1 89 ? -3.829 0.285 -6.647 1.00 91.75 89 GLU A CA 1
ATOM 685 C C . GLU A 1 89 ? -2.665 1.141 -6.123 1.00 91.75 89 GLU A C 1
ATOM 687 O O . GLU A 1 89 ? -2.587 2.350 -6.383 1.00 91.75 89 GLU A O 1
ATOM 692 N N . ASP A 1 90 ? -1.716 0.489 -5.457 1.00 92.69 90 ASP A N 1
ATOM 693 C CA . ASP A 1 90 ? -0.530 1.087 -4.848 1.00 92.69 90 ASP A CA 1
ATOM 694 C C . ASP A 1 90 ? 0.724 0.266 -5.203 1.00 92.69 90 ASP A C 1
ATOM 696 O O . ASP A 1 90 ? 0.669 -0.879 -5.674 1.00 92.69 90 ASP A O 1
ATOM 700 N N . PHE A 1 91 ? 1.895 0.853 -4.993 1.00 92.00 91 PHE A N 1
ATOM 701 C CA . PHE A 1 91 ? 3.154 0.144 -5.170 1.00 92.00 91 PHE A CA 1
ATOM 702 C C . PHE A 1 91 ? 3.373 -0.846 -4.030 1.00 92.00 91 PHE A C 1
ATOM 704 O O . PHE A 1 91 ? 3.190 -0.529 -2.850 1.00 92.00 91 PHE A O 1
ATOM 711 N N . ALA A 1 92 ? 3.798 -2.057 -4.390 1.00 92.56 92 ALA A N 1
ATOM 712 C CA . ALA A 1 92 ? 4.141 -3.060 -3.400 1.00 92.56 92 ALA A CA 1
ATOM 713 C C . ALA A 1 92 ? 5.365 -2.636 -2.582 1.00 92.56 92 ALA A C 1
ATOM 715 O O . ALA A 1 92 ? 6.216 -1.859 -3.024 1.00 92.56 92 ALA A O 1
ATOM 716 N N . ARG A 1 93 ? 5.422 -3.144 -1.352 1.00 91.44 93 ARG A N 1
ATOM 717 C CA . ARG A 1 93 ? 6.516 -2.900 -0.413 1.00 91.44 93 ARG A CA 1
ATOM 718 C C . ARG A 1 93 ? 7.306 -4.182 -0.218 1.00 91.44 93 ARG A C 1
ATOM 720 O O . ARG A 1 93 ? 6.750 -5.273 -0.324 1.00 91.44 93 ARG A O 1
ATOM 727 N N . ALA A 1 94 ? 8.585 -4.025 0.101 1.00 94.38 94 ALA A N 1
ATOM 728 C CA . ALA A 1 94 ? 9.439 -5.160 0.404 1.00 94.38 94 ALA A CA 1
ATOM 729 C C . ALA A 1 94 ? 8.879 -5.970 1.583 1.00 94.38 94 ALA A C 1
ATOM 731 O O . ALA A 1 94 ? 8.247 -5.401 2.480 1.00 94.38 94 ALA A O 1
ATOM 732 N N . GLY A 1 95 ? 9.095 -7.282 1.565 1.00 93.56 95 GLY A N 1
ATOM 733 C CA . GLY A 1 95 ? 8.550 -8.200 2.568 1.00 93.56 95 GLY A CA 1
ATOM 734 C C . GLY A 1 95 ? 7.112 -8.658 2.297 1.00 93.56 95 GLY A C 1
ATOM 735 O O . GLY A 1 95 ? 6.564 -9.432 3.071 1.00 93.56 95 GLY A O 1
ATOM 736 N N . GLN A 1 96 ? 6.461 -8.177 1.232 1.00 92.25 96 GLN A N 1
ATOM 737 C CA . GLN A 1 96 ? 5.144 -8.669 0.808 1.00 92.25 96 GLN A CA 1
ATOM 738 C C . GLN A 1 96 ? 5.301 -9.774 -0.236 1.00 92.25 96 GLN A C 1
ATOM 740 O O . GLN A 1 96 ? 6.172 -9.682 -1.101 1.00 92.25 96 GLN A O 1
ATOM 745 N N . ALA A 1 97 ? 4.436 -10.786 -0.200 1.00 95.75 97 ALA A N 1
ATOM 746 C CA . ALA A 1 97 ? 4.356 -11.766 -1.277 1.00 95.75 97 ALA A CA 1
ATOM 747 C C . ALA A 1 97 ? 3.807 -11.107 -2.554 1.00 95.75 97 ALA A C 1
ATOM 749 O O . ALA A 1 97 ? 2.825 -10.364 -2.509 1.00 95.75 97 ALA A O 1
ATOM 750 N N . ALA A 1 98 ? 4.435 -11.370 -3.699 1.00 96.00 98 ALA A N 1
ATOM 751 C CA . ALA A 1 98 ? 3.965 -10.868 -4.981 1.00 96.00 98 ALA A CA 1
ATOM 752 C C . ALA A 1 98 ? 2.620 -11.530 -5.341 1.00 96.00 98 ALA A C 1
ATOM 754 O O . ALA A 1 98 ? 2.555 -12.760 -5.392 1.00 96.00 98 ALA A O 1
ATOM 755 N N . PRO A 1 99 ? 1.560 -10.762 -5.650 1.00 95.19 99 PRO A N 1
ATOM 756 C CA . PRO A 1 99 ? 0.252 -11.339 -5.975 1.00 95.19 99 PRO A CA 1
ATOM 757 C C . PRO A 1 99 ? 0.204 -11.981 -7.365 1.00 95.19 99 PRO A C 1
ATOM 759 O O . PRO A 1 99 ? -0.746 -12.678 -7.685 1.00 95.19 99 PRO A O 1
ATOM 762 N N . ARG A 1 100 ? 1.191 -11.690 -8.218 1.00 96.50 100 ARG A N 1
ATOM 763 C CA . ARG A 1 100 ? 1.351 -12.260 -9.557 1.00 96.50 100 ARG A CA 1
ATOM 764 C C . ARG A 1 100 ? 2.796 -12.123 -10.011 1.00 96.50 100 ARG A C 1
ATOM 766 O O . ARG A 1 100 ? 3.523 -11.253 -9.527 1.00 96.50 100 ARG A O 1
ATOM 773 N N . THR A 1 101 ? 3.186 -12.935 -10.983 1.00 97.31 101 THR A N 1
ATOM 774 C CA . THR A 1 101 ? 4.473 -12.802 -11.671 1.00 97.31 101 THR A CA 1
ATOM 775 C C . THR A 1 101 ? 4.491 -11.531 -12.528 1.00 97.31 101 THR A C 1
ATOM 777 O O . THR A 1 101 ? 3.499 -11.191 -13.182 1.00 97.31 101 THR A O 1
ATOM 780 N N . VAL A 1 102 ? 5.620 -10.817 -12.531 1.00 97.31 102 VAL A N 1
ATOM 781 C CA . VAL A 1 102 ? 5.852 -9.655 -13.401 1.00 97.31 102 VAL A CA 1
ATOM 782 C C . VAL A 1 102 ? 7.053 -9.915 -14.289 1.00 97.31 102 VAL A C 1
ATOM 784 O O . VAL A 1 102 ? 8.172 -10.080 -13.806 1.00 97.31 102 VAL A O 1
ATOM 787 N N . ILE A 1 103 ? 6.805 -9.879 -15.595 1.00 97.50 103 ILE A N 1
ATOM 788 C CA . ILE A 1 103 ? 7.816 -9.977 -16.641 1.00 97.50 103 ILE A CA 1
ATOM 789 C C . ILE A 1 103 ? 7.886 -8.620 -17.338 1.00 97.50 103 ILE A C 1
ATOM 791 O O . ILE A 1 103 ? 6.866 -8.089 -17.777 1.00 97.50 103 ILE A O 1
ATOM 795 N N . LEU A 1 104 ? 9.083 -8.043 -17.400 1.00 96.50 104 LEU A N 1
ATOM 796 C CA . LEU A 1 104 ? 9.352 -6.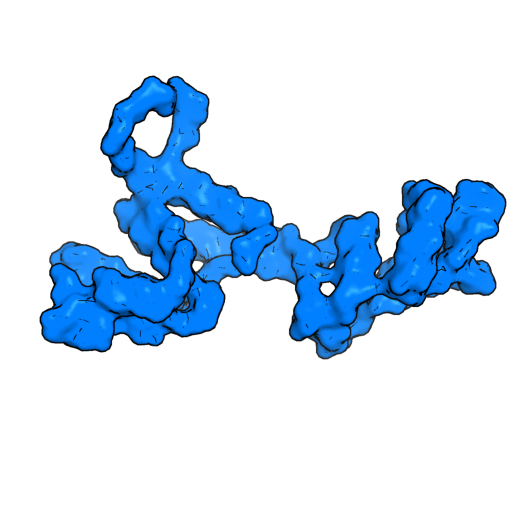833 -18.166 1.00 96.50 104 LEU A CA 1
ATOM 797 C C . LEU A 1 104 ? 9.795 -7.209 -19.563 1.00 96.50 104 LEU A C 1
ATOM 799 O O . LEU A 1 104 ? 10.708 -8.010 -19.731 1.00 96.50 104 LEU A O 1
ATOM 803 N N . THR A 1 105 ? 9.193 -6.571 -20.550 1.00 96.06 105 THR A N 1
ATOM 804 C CA . THR A 1 105 ? 9.558 -6.726 -21.955 1.00 96.06 105 THR A CA 1
ATOM 805 C C . THR A 1 105 ? 10.589 -5.681 -22.370 1.00 96.06 105 THR A C 1
ATOM 807 O O . THR A 1 105 ? 10.713 -4.603 -21.779 1.00 96.06 105 THR A O 1
ATOM 810 N N . LYS A 1 106 ? 11.326 -5.978 -23.438 1.00 94.00 106 LYS A N 1
ATOM 811 C CA . LYS A 1 106 ? 12.297 -5.072 -24.052 1.00 94.00 106 LYS A CA 1
ATOM 812 C C . LYS A 1 106 ? 11.663 -3.737 -24.447 1.00 94.00 106 LYS A C 1
ATOM 814 O O . LYS A 1 106 ? 12.258 -2.689 -24.223 1.00 94.00 106 LYS A O 1
ATOM 819 N N . SER A 1 107 ? 10.445 -3.756 -24.984 1.00 93.50 107 SER A N 1
ATOM 820 C CA . SER A 1 107 ? 9.742 -2.529 -25.368 1.00 93.50 107 SER A CA 1
ATOM 821 C C . SER A 1 107 ? 9.462 -1.625 -24.166 1.00 93.50 107 SER A C 1
ATOM 823 O O . SER A 1 107 ? 9.580 -0.411 -24.290 1.00 93.50 107 SER A O 1
ATOM 825 N N . GLN A 1 108 ? 9.164 -2.188 -22.991 1.00 93.19 108 GLN A N 1
ATOM 826 C CA . GLN A 1 108 ? 8.967 -1.405 -21.769 1.00 93.19 108 GLN A CA 1
ATOM 827 C C . GLN A 1 108 ? 10.263 -0.741 -21.299 1.00 93.19 108 GLN A C 1
ATOM 829 O O . GLN A 1 108 ? 10.248 0.442 -20.954 1.00 93.19 108 GLN A O 1
ATOM 834 N N . ILE A 1 109 ? 11.390 -1.462 -21.308 1.00 93.69 109 ILE A N 1
ATOM 835 C CA . ILE A 1 109 ? 12.655 -0.895 -20.825 1.00 93.69 109 ILE A CA 1
ATOM 836 C C . ILE A 1 109 ? 13.224 0.152 -21.792 1.00 93.69 109 ILE A C 1
ATOM 838 O O . ILE A 1 109 ? 13.763 1.159 -21.338 1.00 93.69 109 ILE A O 1
ATOM 842 N N . GLU A 1 110 ? 13.021 -0.022 -23.103 1.00 94.56 110 GLU A N 1
ATOM 843 C CA . GLU A 1 110 ? 13.477 0.911 -24.145 1.00 94.56 110 GLU A CA 1
ATOM 844 C C . GLU A 1 110 ? 12.877 2.320 -24.026 1.00 94.56 110 GLU A C 1
ATOM 846 O O . GLU A 1 110 ? 13.479 3.275 -24.516 1.00 94.56 110 GLU A O 1
ATOM 851 N N . THR A 1 111 ? 11.719 2.470 -23.372 1.00 93.50 111 THR A N 1
ATOM 852 C CA . THR A 1 111 ? 11.090 3.786 -23.143 1.00 93.50 111 THR A CA 1
ATOM 853 C C . THR A 1 111 ? 11.851 4.661 -22.146 1.00 93.50 111 THR A C 1
ATOM 855 O O . THR A 1 111 ? 11.639 5.874 -22.102 1.00 93.50 111 THR A O 1
ATOM 858 N N . HIS A 1 112 ? 12.739 4.070 -21.345 1.00 94.31 112 HIS A N 1
ATOM 859 C CA . HIS A 1 112 ? 13.464 4.780 -20.303 1.00 94.31 112 HIS A CA 1
ATOM 860 C C . HIS A 1 112 ? 14.721 5.463 -20.861 1.00 94.31 112 HIS A C 1
ATOM 862 O O . HIS A 1 112 ? 15.367 4.946 -21.776 1.00 94.31 112 HIS A O 1
ATOM 868 N N . PRO A 1 113 ? 15.123 6.616 -20.299 1.00 95.50 113 PRO A N 1
ATOM 869 C CA . PRO A 1 113 ? 16.323 7.306 -20.743 1.00 95.50 113 PRO A CA 1
ATOM 870 C C . PRO A 1 113 ? 17.587 6.503 -20.409 1.00 95.50 113 PRO A C 1
ATOM 872 O O . PRO A 1 113 ? 17.700 5.883 -19.350 1.00 95.50 113 PRO A O 1
ATOM 875 N N . VAL A 1 114 ? 18.590 6.588 -21.288 1.00 95.88 114 VAL A N 1
ATOM 876 C CA . VAL A 1 114 ? 19.891 5.907 -21.132 1.00 95.88 114 VAL A CA 1
ATOM 877 C C . VAL A 1 114 ? 20.600 6.272 -19.819 1.00 95.88 114 VAL A C 1
ATOM 879 O O . VAL A 1 114 ? 21.330 5.455 -19.262 1.00 95.88 114 VAL A O 1
ATOM 882 N N . SER A 1 115 ? 20.342 7.459 -19.266 1.00 95.38 115 SER A N 1
ATOM 883 C CA . SER A 1 115 ? 20.878 7.880 -17.965 1.00 95.38 115 SER A CA 1
ATOM 884 C C . SER A 1 115 ? 20.445 6.982 -16.796 1.00 95.38 115 SER A C 1
ATOM 886 O O . SER A 1 115 ? 21.146 6.926 -15.788 1.00 95.38 115 SER A O 1
ATOM 888 N N . MET A 1 116 ? 19.336 6.242 -16.920 1.00 94.94 116 MET A N 1
ATOM 889 C CA . MET A 1 116 ? 18.840 5.332 -15.879 1.00 94.94 116 MET A CA 1
ATOM 890 C C . MET A 1 116 ? 19.478 3.938 -15.909 1.00 94.94 116 MET A C 1
ATOM 892 O O . MET A 1 116 ? 19.274 3.165 -14.975 1.00 94.94 116 MET A O 1
ATOM 896 N N . VAL A 1 117 ? 20.279 3.602 -16.927 1.00 95.06 117 VAL A N 1
ATOM 897 C CA . VAL A 1 117 ? 20.900 2.269 -17.071 1.00 95.06 117 VAL A CA 1
ATOM 898 C C . VAL A 1 117 ? 21.725 1.892 -15.845 1.00 95.06 117 VAL A C 1
ATOM 900 O O . VAL A 1 117 ? 21.602 0.782 -15.333 1.00 95.06 117 VAL A O 1
ATOM 903 N N . GLU A 1 118 ? 22.532 2.821 -15.336 1.00 95.62 118 GLU A N 1
ATOM 904 C CA . GLU A 1 118 ? 23.373 2.573 -14.164 1.00 95.62 118 GLU A CA 1
ATOM 905 C C . GLU A 1 118 ? 22.538 2.329 -12.899 1.00 95.62 118 GLU A C 1
ATOM 907 O O . GLU A 1 118 ? 22.853 1.466 -12.081 1.00 95.62 118 GLU A O 1
ATOM 912 N N . GLN A 1 119 ? 21.419 3.040 -12.759 1.00 95.56 119 GLN A N 1
ATOM 913 C CA . GLN A 1 119 ? 20.476 2.817 -11.670 1.00 95.56 119 GLN A CA 1
ATOM 914 C C . GLN A 1 119 ? 19.801 1.448 -11.784 1.00 95.56 119 GLN A C 1
ATOM 916 O O . GLN A 1 119 ? 19.729 0.726 -10.794 1.00 95.56 119 GLN A O 1
ATOM 921 N N . PHE A 1 120 ? 19.359 1.052 -12.977 1.00 96.19 120 PHE A N 1
ATOM 922 C CA . PHE A 1 120 ? 18.762 -0.264 -13.199 1.00 96.19 120 PHE A CA 1
ATOM 923 C C . PHE A 1 120 ? 19.739 -1.411 -12.926 1.00 96.19 120 PHE A C 1
ATOM 925 O O . PHE A 1 120 ? 19.352 -2.383 -12.278 1.00 96.19 120 PHE A O 1
ATOM 932 N N . ARG A 1 121 ? 21.015 -1.268 -13.301 1.00 96.25 121 ARG A N 1
ATOM 933 C CA . ARG A 1 121 ? 22.065 -2.241 -12.953 1.00 96.25 121 ARG A CA 1
ATOM 934 C C . ARG A 1 121 ? 22.251 -2.384 -11.447 1.00 96.25 121 ARG A C 1
ATOM 936 O O . ARG A 1 121 ? 22.326 -3.504 -10.953 1.00 96.25 121 ARG A O 1
ATOM 943 N N . LYS A 1 122 ? 22.259 -1.271 -10.705 1.00 96.31 122 LYS A N 1
ATOM 944 C CA . LYS A 1 122 ? 22.339 -1.283 -9.230 1.00 96.31 122 LYS A CA 1
ATOM 945 C C . LYS A 1 122 ? 21.139 -1.959 -8.570 1.00 96.31 122 LYS A C 1
ATOM 947 O O . LYS A 1 122 ? 21.279 -2.498 -7.480 1.00 96.31 122 LYS A O 1
ATOM 952 N N . LEU A 1 123 ? 19.978 -1.936 -9.222 1.00 95.44 123 LEU A N 1
ATOM 953 C CA . LEU A 1 123 ? 18.779 -2.657 -8.786 1.00 95.44 123 LEU A CA 1
ATOM 954 C C . LEU A 1 123 ? 18.769 -4.131 -9.240 1.00 95.44 123 LEU A C 1
ATOM 956 O O . LEU A 1 123 ? 17.791 -4.831 -9.002 1.00 95.44 123 LEU A O 1
ATOM 960 N N . GLY A 1 124 ? 19.829 -4.614 -9.893 1.00 93.75 124 GLY A N 1
ATOM 961 C CA . GLY A 1 124 ? 19.946 -6.003 -10.341 1.00 93.75 124 GLY A CA 1
ATOM 962 C C . GLY A 1 124 ? 19.269 -6.302 -11.681 1.00 93.75 124 GLY A C 1
ATOM 963 O O . GLY A 1 124 ? 19.150 -7.470 -12.048 1.00 93.75 124 GLY A O 1
ATOM 964 N N . LEU A 1 125 ? 18.837 -5.282 -12.431 1.00 95.38 125 LEU A N 1
ATOM 965 C CA . LEU A 1 125 ? 18.273 -5.472 -13.765 1.00 95.38 125 LEU A CA 1
ATOM 966 C C . LEU A 1 125 ? 19.408 -5.597 -14.805 1.00 95.38 125 LEU A C 1
ATOM 968 O O . LEU A 1 125 ? 20.243 -4.691 -14.906 1.00 95.38 125 LEU A O 1
ATOM 972 N N . PRO A 1 126 ? 19.461 -6.677 -15.608 1.00 95.31 126 PRO A N 1
ATOM 973 C CA . PRO A 1 126 ? 20.542 -6.899 -16.563 1.00 95.31 126 PRO A CA 1
ATOM 974 C C . PRO A 1 126 ? 20.326 -6.060 -17.827 1.00 95.31 126 PRO A C 1
ATOM 976 O O . PRO A 1 126 ? 19.830 -6.566 -18.832 1.00 95.31 126 PRO A O 1
ATOM 979 N N . VAL A 1 127 ? 20.694 -4.777 -17.784 1.00 96.50 127 VAL A N 1
ATOM 980 C CA . VAL A 1 127 ? 20.530 -3.833 -18.904 1.00 96.50 127 VAL A CA 1
ATOM 981 C C . VAL A 1 127 ? 21.845 -3.265 -19.447 1.00 96.50 127 VAL A C 1
ATOM 983 O O . VAL A 1 127 ? 22.847 -3.109 -18.740 1.00 96.50 127 VAL A O 1
ATOM 986 N N . GLU A 1 128 ? 21.823 -2.913 -20.725 1.00 96.00 128 GLU A N 1
ATOM 987 C CA . GLU A 1 128 ? 22.894 -2.281 -21.485 1.00 96.00 128 GLU A CA 1
ATOM 988 C C . GLU A 1 128 ? 22.364 -1.183 -22.410 1.00 96.00 128 GLU A C 1
ATOM 990 O O . GLU A 1 128 ? 21.158 -1.018 -22.592 1.00 96.00 128 GLU A O 1
ATOM 995 N N . VAL A 1 129 ? 23.285 -0.408 -22.983 1.00 95.94 129 VAL A N 1
ATOM 996 C CA . VAL A 1 129 ? 22.957 0.580 -24.011 1.00 95.94 129 VAL A CA 1
ATOM 997 C C . VAL A 1 129 ? 23.197 -0.060 -25.366 1.00 95.94 129 VAL A C 1
ATOM 999 O O . VAL A 1 129 ? 24.336 -0.375 -25.705 1.00 95.94 129 VAL A O 1
ATOM 1002 N N . LYS A 1 130 ? 22.138 -0.219 -26.157 1.00 93.19 130 LYS A N 1
ATOM 1003 C CA . LYS A 1 130 ? 22.213 -0.736 -27.524 1.00 93.19 130 LYS A CA 1
ATOM 1004 C C . LYS A 1 130 ? 21.579 0.268 -28.474 1.00 93.19 130 LYS A C 1
ATOM 1006 O O . LYS A 1 130 ? 20.423 0.641 -28.307 1.00 93.19 130 LYS A O 1
ATOM 1011 N N . SER A 1 131 ? 22.355 0.741 -29.448 1.00 90.38 131 SER A N 1
ATOM 1012 C CA . SER A 1 131 ? 21.909 1.733 -30.440 1.00 90.38 131 SER A CA 1
ATOM 1013 C C . SER A 1 131 ? 21.263 2.983 -29.816 1.00 90.38 131 SER A C 1
ATOM 1015 O O . SER A 1 131 ? 20.237 3.465 -30.289 1.00 90.38 131 SER A O 1
ATOM 1017 N N . GLY A 1 132 ? 21.837 3.483 -28.715 1.00 92.00 132 GLY A N 1
ATOM 1018 C CA . GLY A 1 132 ? 21.339 4.672 -28.013 1.00 92.00 132 GLY A CA 1
ATOM 1019 C C . GLY A 1 132 ? 20.056 4.464 -27.198 1.00 92.00 132 GLY A C 1
ATOM 1020 O O . GLY A 1 132 ? 19.480 5.444 -26.735 1.00 92.00 132 GLY A O 1
ATOM 1021 N N . ARG A 1 133 ? 19.607 3.218 -27.004 1.00 94.38 133 ARG A N 1
ATOM 1022 C CA . ARG A 1 133 ? 18.442 2.860 -26.181 1.00 94.38 133 ARG A CA 1
ATOM 1023 C C . ARG A 1 133 ? 18.828 1.889 -25.075 1.00 94.38 133 ARG A C 1
ATOM 1025 O O . ARG A 1 133 ? 19.846 1.203 -25.171 1.00 94.38 133 ARG A O 1
ATOM 1032 N N . VAL A 1 134 ? 18.006 1.826 -24.032 1.00 95.62 134 VAL A N 1
ATOM 1033 C CA . VAL A 1 134 ? 18.142 0.815 -22.978 1.00 95.62 134 VAL A CA 1
ATOM 1034 C C . VAL A 1 134 ? 17.653 -0.525 -23.513 1.00 95.62 134 VAL A C 1
ATOM 1036 O O . VAL A 1 134 ? 16.536 -0.616 -24.004 1.00 95.62 134 VAL A O 1
ATOM 1039 N N . ALA A 1 135 ? 18.467 -1.567 -23.408 1.00 96.00 135 ALA A N 1
ATOM 1040 C CA . ALA A 1 135 ? 18.114 -2.927 -23.802 1.00 96.00 135 ALA A CA 1
ATOM 1041 C C . ALA A 1 135 ? 18.559 -3.917 -22.722 1.00 96.00 135 ALA A C 1
ATOM 1043 O O . ALA A 1 135 ? 19.411 -3.591 -21.898 1.00 96.00 135 ALA A O 1
ATOM 1044 N N . PHE A 1 136 ? 18.015 -5.133 -22.714 1.00 96.81 136 PHE A N 1
ATOM 1045 C CA . PHE A 1 136 ? 18.545 -6.184 -21.848 1.00 96.81 136 PHE A CA 1
ATOM 1046 C C . PHE A 1 136 ? 19.872 -6.731 -22.383 1.00 96.81 136 PHE A C 1
ATOM 1048 O O . PHE A 1 136 ? 20.060 -6.872 -23.593 1.00 96.81 136 PHE A O 1
ATOM 1055 N N . VAL A 1 137 ? 20.764 -7.091 -21.460 1.00 95.50 137 VAL A N 1
ATOM 1056 C CA . VAL A 1 137 ? 22.063 -7.702 -21.764 1.00 95.50 137 VAL A CA 1
ATOM 1057 C C . VAL A 1 137 ? 21.868 -9.009 -22.529 1.00 95.50 137 VAL A C 1
ATOM 1059 O O . VAL A 1 137 ? 21.021 -9.835 -22.178 1.00 95.50 137 VAL A O 1
ATOM 1062 N N . GLY A 1 138 ? 22.692 -9.215 -23.557 1.00 91.31 138 GLY A N 1
ATOM 1063 C CA . GLY A 1 138 ? 22.723 -10.469 -24.314 1.00 91.31 138 GLY A CA 1
ATOM 1064 C C . GLY A 1 138 ? 21.538 -10.640 -25.264 1.00 91.31 138 GLY A C 1
ATOM 1065 O O . GLY A 1 138 ? 21.250 -11.756 -25.682 1.00 91.31 138 GLY A O 1
ATOM 1066 N N . GLY A 1 139 ? 20.839 -9.550 -25.597 1.00 87.06 139 GLY A N 1
ATOM 1067 C CA . GLY A 1 139 ? 19.741 -9.573 -26.564 1.00 87.06 139 GLY A CA 1
ATOM 1068 C C . GLY A 1 139 ? 18.460 -10.233 -26.058 1.00 87.06 139 GLY A C 1
ATOM 1069 O O . GLY A 1 139 ? 17.623 -10.601 -26.876 1.00 87.06 139 GLY A O 1
ATOM 1070 N N . ARG A 1 140 ? 18.296 -10.373 -24.736 1.00 93.12 140 ARG A N 1
ATOM 1071 C CA . ARG A 1 140 ? 17.049 -10.870 -24.142 1.00 93.12 140 ARG A CA 1
ATOM 1072 C C . ARG A 1 140 ? 15.881 -9.953 -24.501 1.00 93.12 140 ARG A C 1
ATOM 1074 O O . ARG A 1 140 ? 16.028 -8.732 -24.560 1.00 93.12 140 ARG A O 1
ATOM 1081 N N . GLU A 1 141 ? 14.716 -10.551 -24.703 1.00 93.81 141 GLU A N 1
ATOM 1082 C CA . GLU A 1 141 ? 13.485 -9.807 -24.981 1.00 93.81 141 GLU A CA 1
ATOM 1083 C C . GLU A 1 141 ? 12.645 -9.575 -23.727 1.00 93.81 141 GLU A C 1
ATOM 1085 O O . GLU A 1 141 ? 11.807 -8.676 -23.709 1.00 93.81 141 GLU A O 1
ATOM 1090 N N . GLU A 1 142 ? 12.912 -10.328 -22.662 1.00 96.38 142 GLU A N 1
ATOM 1091 C CA . GLU A 1 142 ? 12.151 -10.270 -21.424 1.00 96.38 142 GLU A CA 1
ATOM 1092 C C . GLU A 1 142 ? 12.993 -10.580 -20.179 1.00 96.38 142 GLU A C 1
ATOM 1094 O O . GLU A 1 142 ? 14.065 -11.193 -20.253 1.00 96.38 142 GLU A O 1
ATOM 1099 N N . TRP A 1 143 ? 12.501 -10.132 -19.023 1.00 96.75 143 TRP A N 1
ATOM 1100 C CA . TRP A 1 143 ? 13.103 -10.376 -17.717 1.00 96.75 143 TRP A CA 1
ATOM 1101 C C . TRP A 1 143 ? 12.042 -10.500 -16.619 1.00 96.75 143 TRP A C 1
ATOM 1103 O O . TRP A 1 143 ? 11.240 -9.587 -16.413 1.00 96.75 143 TRP A O 1
ATOM 1113 N N . GLU A 1 144 ? 12.061 -11.608 -15.876 1.00 97.25 144 GLU A N 1
ATOM 1114 C CA . GLU A 1 144 ? 11.210 -11.798 -14.698 1.00 97.25 144 GLU A CA 1
ATOM 1115 C C . GLU A 1 144 ? 11.734 -10.949 -13.532 1.00 97.25 144 GLU A C 1
ATOM 1117 O O . GLU A 1 144 ? 12.841 -11.157 -13.033 1.00 97.25 144 GLU A O 1
ATOM 1122 N N . VAL A 1 145 ? 10.933 -9.983 -13.083 1.00 96.56 145 VAL A N 1
ATOM 1123 C CA . VAL A 1 145 ? 11.264 -9.149 -11.919 1.00 96.56 145 VAL A CA 1
ATOM 1124 C C . VAL A 1 145 ? 10.893 -9.866 -10.636 1.00 96.56 145 VAL A C 1
ATOM 1126 O O . VAL A 1 145 ? 11.689 -9.892 -9.703 1.00 96.56 145 VAL A O 1
ATOM 1129 N N . CYS A 1 146 ? 9.693 -10.440 -10.577 1.00 96.69 146 CYS A N 1
ATOM 1130 C CA . CYS A 1 146 ? 9.206 -11.191 -9.428 1.00 96.69 146 CYS A CA 1
ATOM 1131 C C . CYS A 1 146 ? 8.262 -12.309 -9.870 1.00 96.69 146 CYS A C 1
ATOM 1133 O O . CYS A 1 146 ? 7.648 -12.231 -10.936 1.00 96.69 146 CYS A O 1
ATOM 1135 N N . LYS A 1 147 ? 8.123 -13.317 -9.008 1.00 97.50 147 LYS A N 1
ATOM 1136 C CA . LYS A 1 147 ? 7.250 -14.473 -9.203 1.00 97.50 147 LYS A CA 1
ATOM 1137 C C . LYS A 1 147 ? 6.128 -14.466 -8.179 1.00 97.50 147 LYS A C 1
ATOM 1139 O O . LYS A 1 147 ? 6.376 -14.164 -7.014 1.00 97.50 147 LYS A O 1
ATOM 1144 N N . GLU A 1 148 ? 4.932 -14.849 -8.609 1.00 97.38 148 GLU A N 1
ATOM 1145 C CA . GLU A 1 148 ? 3.773 -15.024 -7.734 1.00 97.38 148 GLU A CA 1
ATOM 1146 C C . GLU A 1 148 ? 4.103 -15.854 -6.482 1.00 97.38 148 GLU A C 1
ATOM 1148 O O . GLU A 1 148 ? 4.814 -16.862 -6.547 1.00 97.38 148 GLU A O 1
ATOM 1153 N N . GLY A 1 149 ? 3.614 -15.391 -5.332 1.00 96.12 149 GLY A N 1
ATOM 1154 C CA . GLY A 1 149 ? 3.796 -16.024 -4.028 1.00 96.12 149 GLY A CA 1
ATOM 1155 C C . GLY A 1 149 ? 5.174 -15.820 -3.394 1.00 96.12 149 GLY A C 1
ATOM 1156 O O . GLY A 1 149 ? 5.341 -16.140 -2.219 1.00 96.12 149 GLY A O 1
ATOM 1157 N N . LYS A 1 150 ? 6.166 -15.275 -4.114 1.00 96.94 150 LYS A N 1
ATOM 1158 C CA . LYS A 1 150 ? 7.488 -14.982 -3.540 1.00 96.94 150 LYS A CA 1
ATOM 1159 C C . LYS A 1 150 ? 7.535 -13.607 -2.891 1.00 96.94 150 LYS A C 1
ATOM 1161 O O . LYS A 1 150 ? 6.926 -12.659 -3.380 1.00 96.94 150 LYS A O 1
ATOM 1166 N N . GLU A 1 151 ? 8.302 -13.505 -1.812 1.00 97.00 151 GLU A N 1
ATOM 1167 C CA . GLU A 1 151 ? 8.553 -12.239 -1.130 1.00 97.00 151 GLU A CA 1
ATOM 1168 C C . GLU A 1 151 ? 9.289 -11.252 -2.046 1.00 97.00 151 GLU A C 1
ATOM 1170 O O . GLU A 1 151 ? 10.274 -11.601 -2.701 1.00 97.00 151 GLU A O 1
ATOM 1175 N N . LEU A 1 152 ? 8.795 -10.015 -2.090 1.00 97.00 152 LEU A N 1
ATOM 1176 C CA . LEU A 1 152 ? 9.377 -8.931 -2.864 1.00 97.00 152 LEU A CA 1
ATOM 1177 C C . LEU A 1 152 ? 10.573 -8.312 -2.136 1.00 97.00 152 LEU A C 1
ATOM 1179 O O . LEU A 1 152 ? 10.458 -7.866 -0.991 1.00 97.00 152 LEU A O 1
ATOM 1183 N N . SER A 1 153 ? 11.698 -8.194 -2.838 1.00 96.75 153 SER A N 1
ATOM 1184 C CA . SER A 1 153 ? 12.866 -7.447 -2.375 1.00 96.75 153 SER A CA 1
ATOM 1185 C C . SER A 1 153 ? 12.678 -5.934 -2.536 1.00 96.75 153 SER A C 1
ATOM 1187 O O . SER A 1 153 ? 11.797 -5.449 -3.259 1.00 96.75 153 SER A O 1
ATOM 1189 N N . VAL A 1 154 ? 13.541 -5.155 -1.879 1.00 96.50 154 VAL A N 1
ATOM 1190 C CA . VAL A 1 154 ? 13.557 -3.689 -2.006 1.00 96.50 154 VAL A CA 1
ATOM 1191 C C . VAL A 1 154 ? 13.887 -3.267 -3.441 1.00 96.50 154 VAL A C 1
ATOM 1193 O O . VAL A 1 154 ? 13.289 -2.324 -3.963 1.00 96.50 154 VAL A O 1
ATOM 1196 N N . GLU A 1 155 ? 14.814 -3.964 -4.092 1.00 96.56 155 GLU A N 1
ATOM 1197 C CA . GLU A 1 155 ? 15.238 -3.718 -5.470 1.00 96.56 155 GLU A CA 1
ATOM 1198 C C . GLU A 1 155 ? 14.106 -4.010 -6.455 1.00 96.56 155 GLU A C 1
ATOM 1200 O O . GLU A 1 155 ? 13.804 -3.163 -7.296 1.00 96.56 155 GLU A O 1
ATOM 1205 N N . GLN A 1 156 ? 13.415 -5.145 -6.294 1.00 96.31 156 GLN A N 1
ATOM 1206 C CA . GLN A 1 156 ? 12.241 -5.496 -7.099 1.00 96.31 156 GLN A CA 1
ATOM 1207 C C . GLN A 1 156 ? 11.148 -4.432 -6.970 1.00 96.31 156 GLN A C 1
ATOM 1209 O O . GLN A 1 156 ? 10.635 -3.958 -7.981 1.00 96.31 156 GLN A O 1
ATOM 1214 N N . CYS A 1 157 ? 10.840 -3.980 -5.749 1.00 96.31 157 CYS A N 1
ATOM 1215 C CA . CYS A 1 157 ? 9.858 -2.913 -5.535 1.00 96.31 157 CYS A CA 1
ATOM 1216 C C . CYS A 1 157 ? 10.262 -1.605 -6.233 1.00 96.31 157 CYS A C 1
ATOM 1218 O O . CYS A 1 157 ? 9.425 -0.959 -6.856 1.00 96.31 157 CYS A O 1
ATOM 1220 N N . LYS A 1 158 ? 11.544 -1.219 -6.182 1.00 95.94 158 LYS A N 1
ATOM 1221 C CA . LYS A 1 158 ? 12.040 -0.019 -6.880 1.00 95.94 158 LYS A CA 1
ATOM 1222 C C . LYS A 1 158 ? 11.951 -0.156 -8.399 1.00 95.94 158 LYS A C 1
ATOM 1224 O O . LYS A 1 158 ? 11.562 0.804 -9.060 1.00 95.94 158 LYS A O 1
ATOM 1229 N N . ILE A 1 159 ? 12.270 -1.328 -8.951 1.00 96.06 159 ILE A N 1
ATOM 1230 C CA . ILE A 1 159 ? 12.081 -1.609 -10.381 1.00 96.06 159 ILE A CA 1
ATOM 1231 C C . ILE A 1 159 ? 10.603 -1.445 -10.745 1.00 96.06 159 ILE A C 1
ATOM 1233 O O . ILE A 1 159 ? 10.291 -0.712 -11.677 1.00 96.06 159 ILE A O 1
ATOM 1237 N N . LEU A 1 160 ? 9.689 -2.049 -9.980 1.00 95.50 160 LEU A N 1
ATOM 1238 C CA . LEU A 1 160 ? 8.244 -1.941 -10.212 1.00 95.50 160 LEU A CA 1
ATOM 1239 C C . LEU A 1 160 ? 7.755 -0.485 -10.169 1.00 95.50 160 LEU A C 1
ATOM 1241 O O . LEU A 1 160 ? 6.960 -0.093 -11.020 1.00 95.50 160 LEU A O 1
ATOM 1245 N N . VAL A 1 161 ? 8.279 0.336 -9.250 1.00 94.75 161 VAL A N 1
ATOM 1246 C CA . VAL A 1 161 ? 7.992 1.780 -9.192 1.00 94.75 161 VAL A CA 1
ATOM 1247 C C . VAL A 1 161 ? 8.437 2.494 -10.467 1.00 94.75 161 VAL A C 1
ATOM 1249 O O . VAL A 1 161 ? 7.651 3.245 -11.038 1.00 94.75 161 VAL A O 1
ATOM 1252 N N . HIS A 1 162 ? 9.661 2.248 -10.947 1.00 93.81 162 HIS A N 1
ATOM 1253 C CA . HIS A 1 162 ? 10.138 2.843 -12.201 1.00 93.81 162 HIS A CA 1
ATOM 1254 C C . HIS A 1 162 ? 9.301 2.420 -13.405 1.00 93.81 162 HIS A C 1
ATOM 1256 O O . HIS A 1 162 ? 9.024 3.241 -14.269 1.00 93.81 162 HIS A O 1
ATOM 1262 N N . MET A 1 163 ? 8.853 1.165 -13.423 1.00 94.12 163 MET A N 1
ATOM 1263 C CA . MET A 1 163 ? 8.010 0.624 -14.488 1.00 94.12 163 MET A CA 1
ATOM 1264 C C . MET A 1 163 ? 6.530 1.014 -14.349 1.00 94.12 163 MET A C 1
ATOM 1266 O O . MET A 1 163 ? 5.715 0.595 -15.167 1.00 94.12 163 MET A O 1
ATOM 1270 N N . GLY A 1 164 ? 6.152 1.767 -13.307 1.00 93.81 164 GLY A N 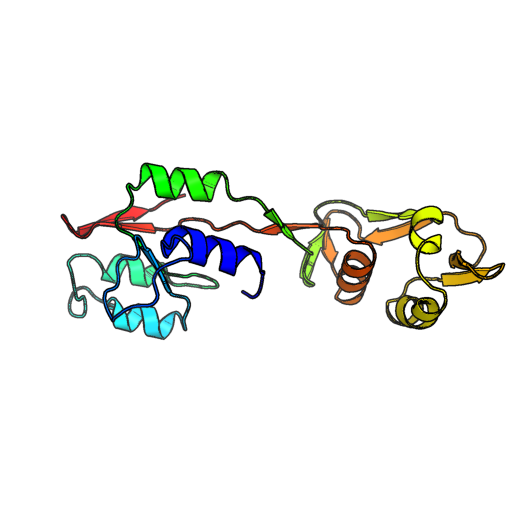1
ATOM 1271 C CA . GLY A 1 164 ? 4.760 2.138 -13.039 1.00 93.81 164 GLY A CA 1
ATOM 1272 C C . GLY A 1 164 ? 3.851 0.950 -12.698 1.00 93.81 164 GLY A C 1
ATOM 1273 O O . GLY A 1 164 ? 2.631 1.073 -12.762 1.00 93.81 164 GLY A O 1
ATOM 1274 N N . VAL A 1 165 ? 4.422 -0.203 -12.336 1.00 94.50 165 VAL A N 1
ATOM 1275 C CA . VAL A 1 165 ? 3.672 -1.428 -12.050 1.00 94.50 165 VAL A CA 1
ATOM 1276 C C . VAL A 1 165 ? 3.261 -1.444 -10.583 1.00 94.50 165 VAL A C 1
ATOM 1278 O O . VAL A 1 165 ? 4.079 -1.615 -9.678 1.00 94.50 165 VAL A O 1
ATOM 1281 N N . LYS A 1 166 ? 1.960 -1.305 -10.352 1.00 94.56 166 LYS A N 1
ATOM 1282 C CA . LYS A 1 166 ? 1.347 -1.413 -9.030 1.00 94.56 166 LYS A CA 1
ATOM 1283 C C . LYS A 1 166 ? 0.966 -2.866 -8.755 1.00 94.56 166 LYS A C 1
ATOM 1285 O O . LYS A 1 166 ? 0.303 -3.506 -9.567 1.00 94.56 166 LYS A O 1
ATOM 1290 N N . LEU A 1 167 ? 1.444 -3.397 -7.631 1.00 93.69 167 LEU A N 1
ATOM 1291 C CA . LEU A 1 167 ? 1.223 -4.785 -7.196 1.00 93.69 167 LEU A CA 1
ATOM 1292 C C . LEU A 1 167 ? 0.606 -4.872 -5.796 1.00 93.69 167 LEU A C 1
ATOM 1294 O O . LEU A 1 167 ? 0.483 -5.960 -5.251 1.00 93.69 167 LEU A O 1
ATOM 1298 N N . ALA A 1 168 ? 0.251 -3.751 -5.180 1.00 91.94 168 ALA A N 1
ATOM 1299 C CA . ALA A 1 168 ? -0.491 -3.745 -3.931 1.00 91.94 168 ALA A CA 1
ATOM 1300 C C . ALA A 1 168 ? -1.845 -3.078 -4.145 1.00 91.94 168 ALA A C 1
ATOM 1302 O O . ALA A 1 168 ? -2.029 -2.279 -5.063 1.00 91.94 168 ALA A O 1
ATOM 1303 N N . VAL A 1 169 ? -2.787 -3.391 -3.265 1.00 91.25 169 VAL A N 1
ATOM 1304 C CA . VAL A 1 169 ? -4.055 -2.675 -3.176 1.00 91.25 169 VAL A CA 1
ATOM 1305 C C . VAL A 1 169 ? -4.119 -2.057 -1.792 1.00 91.25 169 VAL A C 1
ATOM 1307 O O . VAL A 1 169 ? -4.054 -2.751 -0.780 1.00 91.25 169 VAL A O 1
ATOM 1310 N N . PHE A 1 170 ? -4.218 -0.737 -1.747 1.00 91.06 170 PHE A N 1
ATOM 1311 C CA . PHE A 1 170 ? -4.531 -0.010 -0.535 1.00 91.06 170 PHE A CA 1
ATOM 1312 C C . PHE A 1 170 ? -6.009 -0.212 -0.197 1.00 91.06 170 PHE A C 1
ATOM 1314 O O . PHE A 1 170 ? -6.890 0.137 -0.987 1.00 91.06 170 PHE A O 1
ATOM 1321 N N . ARG A 1 171 ? -6.250 -0.768 0.990 1.00 91.62 171 ARG A N 1
ATOM 1322 C CA . ARG A 1 171 ? -7.562 -0.936 1.617 1.00 91.62 171 ARG A CA 1
ATOM 1323 C C . ARG A 1 171 ? -7.474 -0.503 3.076 1.00 91.62 171 ARG A C 1
ATOM 1325 O O . ARG A 1 171 ? -6.386 -0.490 3.658 1.00 91.62 171 ARG A O 1
ATOM 1332 N N . ILE A 1 172 ? -8.613 -0.137 3.648 1.00 91.56 172 ILE A N 1
ATOM 1333 C CA . ILE A 1 172 ? -8.770 0.079 5.086 1.00 91.56 172 ILE A CA 1
ATOM 1334 C C . ILE A 1 172 ? -9.907 -0.827 5.531 1.00 91.56 172 ILE A C 1
ATOM 1336 O O . ILE A 1 172 ? -11.010 -0.729 5.001 1.00 91.56 172 ILE A O 1
ATOM 1340 N N . GLU A 1 173 ? -9.612 -1.691 6.490 1.00 92.19 173 GLU A N 1
ATOM 1341 C CA . GLU A 1 173 ? -10.582 -2.594 7.101 1.00 92.19 173 GLU A CA 1
ATOM 1342 C C . GLU A 1 173 ? -11.155 -1.939 8.360 1.00 92.19 173 GLU A C 1
ATOM 1344 O O . GLU A 1 173 ? -10.427 -1.323 9.147 1.00 92.19 173 GLU A O 1
ATOM 1349 N N . LEU A 1 174 ? -12.474 -2.033 8.521 1.00 93.38 174 LEU A N 1
ATOM 1350 C CA . LEU A 1 174 ? -13.167 -1.609 9.731 1.00 93.38 174 LEU A CA 1
ATOM 1351 C C . LEU A 1 174 ? -13.166 -2.784 10.704 1.00 93.38 174 LEU A C 1
ATOM 1353 O O . LEU A 1 174 ? -13.627 -3.854 10.342 1.00 93.38 174 LEU A O 1
ATOM 1357 N N . LEU A 1 175 ? -12.649 -2.582 11.917 1.00 93.19 175 LEU A N 1
ATOM 1358 C CA . LEU A 1 175 ? -12.502 -3.658 12.907 1.00 93.19 175 LEU A CA 1
ATOM 1359 C C . LEU A 1 175 ? -13.613 -3.646 13.958 1.00 93.19 175 LEU A C 1
ATOM 1361 O O . LEU A 1 175 ? -14.135 -4.677 14.368 1.00 93.19 175 LEU A O 1
ATOM 1365 N N . THR A 1 176 ? -13.942 -2.464 14.473 1.00 93.44 176 THR A N 1
ATOM 1366 C CA . THR A 1 176 ? -14.919 -2.320 15.554 1.00 93.44 176 THR A CA 1
ATOM 1367 C C . THR A 1 176 ? -15.547 -0.934 15.486 1.00 93.44 176 THR A C 1
ATOM 1369 O O . THR A 1 176 ? -14.859 0.052 15.205 1.00 93.44 176 THR A O 1
ATOM 1372 N N . ARG A 1 177 ? -16.849 -0.859 15.752 1.00 94.56 177 ARG A N 1
ATOM 1373 C CA . ARG A 1 177 ? -17.644 0.367 15.847 1.00 94.56 177 ARG A CA 1
ATOM 1374 C C . ARG A 1 177 ? -18.160 0.522 17.271 1.00 94.56 177 ARG A C 1
ATOM 1376 O O . ARG A 1 177 ? -18.616 -0.452 17.858 1.00 94.56 177 ARG A O 1
ATOM 1383 N N . TRP A 1 178 ? -18.115 1.740 17.795 1.00 94.94 178 TRP A N 1
ATOM 1384 C CA . TRP A 1 178 ? -18.771 2.119 19.046 1.00 94.94 178 TRP A CA 1
ATOM 1385 C C . TRP A 1 178 ? -19.721 3.281 18.781 1.00 94.94 178 TRP A C 1
ATOM 1387 O O . TRP A 1 178 ? -19.365 4.205 18.042 1.00 94.94 178 TRP A O 1
ATOM 1397 N N . GLU A 1 179 ? -20.913 3.223 19.364 1.00 93.06 179 GLU A N 1
ATOM 1398 C CA . GLU A 1 179 ? -21.944 4.249 19.235 1.00 93.06 179 GLU A CA 1
ATOM 1399 C C . GLU A 1 179 ? -22.123 5.003 20.549 1.00 93.06 179 GLU A C 1
ATOM 1401 O O . GLU A 1 179 ? -22.274 4.420 21.618 1.00 93.06 179 GLU A O 1
ATOM 1406 N N . LYS A 1 180 ? -22.085 6.336 20.470 1.00 90.00 180 LYS A N 1
ATOM 1407 C CA . LYS A 1 180 ? -22.140 7.202 21.652 1.00 90.00 180 LYS A CA 1
ATOM 1408 C C . LYS A 1 180 ? -23.518 7.223 22.317 1.00 90.00 180 LYS A C 1
ATOM 1410 O O . LYS A 1 180 ? -23.596 7.510 23.505 1.00 90.00 180 LYS A O 1
ATOM 1415 N N . GLU A 1 181 ? -24.583 7.003 21.550 1.00 89.00 181 GLU A N 1
ATOM 1416 C CA . GLU A 1 181 ? -25.961 7.145 22.036 1.00 89.00 181 GLU A CA 1
ATOM 1417 C C . GLU A 1 181 ? -26.319 6.095 23.089 1.00 89.00 181 GLU A C 1
ATOM 1419 O O . GLU A 1 181 ? -26.979 6.421 24.073 1.00 89.00 181 GLU A O 1
ATOM 1424 N N . ASP A 1 182 ? -25.855 4.861 22.904 1.00 90.75 182 ASP A N 1
ATOM 1425 C CA . ASP A 1 182 ? -26.214 3.710 23.733 1.00 90.75 182 ASP A CA 1
ATOM 1426 C C . ASP A 1 182 ? -24.998 2.927 24.262 1.00 90.75 182 ASP A C 1
ATOM 1428 O O . ASP A 1 182 ? -25.159 1.972 25.022 1.00 90.75 182 ASP A O 1
ATOM 1432 N N . GLY A 1 183 ? -23.778 3.320 23.884 1.00 88.94 183 GLY A N 1
ATOM 1433 C CA . GLY A 1 183 ? -22.555 2.621 24.269 1.00 88.94 183 GLY A CA 1
ATOM 1434 C C . GLY A 1 183 ? -22.406 1.253 23.599 1.00 88.94 183 GLY A C 1
ATOM 1435 O O . GLY A 1 183 ? -21.638 0.417 24.088 1.00 88.94 183 GLY A O 1
ATOM 1436 N N . THR A 1 184 ? -23.136 0.988 22.510 1.00 93.12 184 THR A N 1
ATOM 1437 C CA . THR A 1 184 ? -23.087 -0.297 21.810 1.00 93.12 184 THR A CA 1
ATOM 1438 C C . THR A 1 184 ? -21.765 -0.455 21.069 1.00 93.12 184 THR A C 1
ATOM 1440 O O . THR A 1 184 ? -21.317 0.433 20.341 1.00 93.12 184 THR A O 1
ATOM 1443 N N . VAL A 1 185 ? -21.157 -1.634 21.215 1.00 92.56 185 VAL A N 1
ATOM 1444 C CA . VAL A 1 185 ? -19.935 -2.040 20.514 1.00 92.56 185 VAL A CA 1
ATOM 1445 C C . VAL A 1 185 ? -20.279 -3.137 19.513 1.00 92.56 185 VAL A C 1
ATOM 1447 O O . VAL A 1 185 ? -20.840 -4.164 19.884 1.00 92.56 185 VAL A O 1
ATOM 1450 N N . ASN A 1 186 ? -19.922 -2.930 18.248 1.00 92.69 186 ASN A N 1
ATOM 1451 C CA . ASN A 1 186 ? -20.098 -3.901 17.173 1.00 92.69 186 ASN A CA 1
ATOM 1452 C C . ASN A 1 186 ? -18.735 -4.259 16.581 1.00 92.69 186 ASN A C 1
ATOM 1454 O O . ASN A 1 186 ? -18.027 -3.383 16.081 1.00 92.69 186 ASN A O 1
ATOM 1458 N N . GLU A 1 187 ? -18.368 -5.536 16.608 1.00 90.50 187 GLU A N 1
ATOM 1459 C CA . GLU A 1 187 ? -17.220 -6.037 15.851 1.00 90.50 187 GLU A CA 1
ATOM 1460 C C . GLU A 1 187 ? -17.598 -6.144 14.371 1.00 90.50 187 GLU A C 1
ATOM 1462 O O . GLU A 1 187 ? -18.646 -6.686 14.021 1.00 90.50 187 GLU A O 1
ATOM 1467 N N . LEU A 1 188 ? -16.756 -5.580 13.508 1.00 83.75 188 LEU A N 1
ATOM 1468 C CA . LEU A 1 188 ? -16.937 -5.570 12.062 1.00 83.75 188 LEU A CA 1
ATOM 1469 C C . LEU A 1 188 ? -15.868 -6.503 11.474 1.00 83.75 188 LEU A C 1
ATOM 1471 O O . LEU A 1 188 ? -14.687 -6.349 11.783 1.00 83.75 188 LEU A O 1
ATOM 1475 N N . GLN A 1 189 ? -16.296 -7.508 10.706 1.00 59.59 189 GLN A N 1
ATOM 1476 C CA . GLN A 1 189 ? -15.423 -8.476 10.028 1.00 59.59 189 GLN A CA 1
ATOM 1477 C C . GLN A 1 189 ? -15.388 -8.226 8.525 1.00 59.59 189 GLN A C 1
ATOM 1479 O O . GLN A 1 189 ? -16.471 -7.974 7.948 1.00 59.59 189 GLN A O 1
#

Secondary structure (DSSP, 8-state):
---HHHHHHHHHHH---TT----S----SEEEE---HHHHHHHH-SSTTS-SSTTHHHHHHT--SS--EEEE-S-HHHHHHHHHH--EEE---TTSBPSS-EEEEHHHHHTS-GGGHHHHHHTT--EEEETTEEEEGGG-SEEEEE-TTSBPPHHHHHHHHHTT---EEE-----EEE-TTT--EEE--

Radius of gyration: 23.24 Å; chains: 1; bounding box: 50×47×66 Å